Protein AF-A0AAU6Y3L5-F1 (afdb_monomer_lite)

Structure (mmCIF, N/CA/C/O backbone):
data_AF-A0AAU6Y3L5-F1
#
_entry.id   AF-A0AAU6Y3L5-F1
#
loop_
_atom_site.group_PDB
_atom_site.id
_atom_site.type_symbol
_atom_site.label_atom_id
_atom_site.label_alt_id
_atom_site.label_comp_id
_atom_site.label_asym_id
_atom_site.label_entity_id
_atom_site.label_seq_id
_atom_site.pdbx_PDB_ins_code
_atom_site.Cartn_x
_atom_site.Cartn_y
_atom_site.Cartn_z
_atom_site.occupancy
_atom_site.B_iso_or_equiv
_atom_site.auth_seq_id
_atom_site.auth_comp_id
_atom_site.auth_asym_id
_atom_site.auth_atom_id
_atom_site.pdbx_PDB_model_num
ATOM 1 N N . MET A 1 1 ? 32.503 42.836 -13.150 1.00 36.22 1 MET A N 1
ATOM 2 C CA . MET A 1 1 ? 31.159 42.492 -13.663 1.00 36.22 1 MET A CA 1
ATOM 3 C C . MET A 1 1 ? 30.754 41.146 -13.059 1.00 36.22 1 MET A C 1
ATOM 5 O O . MET A 1 1 ? 31.255 40.121 -13.494 1.00 36.22 1 MET A O 1
ATOM 9 N N . LYS A 1 2 ? 29.987 41.145 -11.959 1.00 30.67 2 LYS A N 1
ATOM 10 C CA . LYS A 1 2 ? 29.550 39.919 -11.264 1.00 30.67 2 LYS A CA 1
ATOM 11 C C . LYS A 1 2 ? 28.195 39.500 -11.840 1.00 30.67 2 LYS A C 1
ATOM 13 O O . LYS A 1 2 ? 27.200 40.164 -11.565 1.00 30.67 2 LYS A O 1
ATOM 18 N N . LEU A 1 3 ? 28.156 38.439 -12.647 1.00 28.70 3 LEU A N 1
ATOM 19 C CA . LEU A 1 3 ? 26.893 37.808 -13.035 1.00 28.70 3 LEU A CA 1
ATOM 20 C C . LEU A 1 3 ? 26.373 36.992 -11.845 1.00 28.70 3 LEU A C 1
ATOM 22 O O . LEU A 1 3 ? 26.854 35.898 -11.562 1.00 28.70 3 LEU A O 1
ATOM 26 N N . PHE A 1 4 ? 25.387 37.543 -11.144 1.00 31.42 4 PHE A N 1
ATOM 27 C CA . PHE A 1 4 ? 24.543 36.785 -10.230 1.00 31.42 4 PHE A CA 1
ATOM 28 C C . PHE A 1 4 ? 23.584 35.927 -11.058 1.00 31.42 4 PHE A C 1
ATOM 30 O O . PHE A 1 4 ? 22.559 36.412 -11.536 1.00 31.42 4 PHE A O 1
ATOM 37 N N . TYR A 1 5 ? 23.901 34.644 -11.221 1.00 30.83 5 TYR A N 1
ATOM 38 C CA . TYR A 1 5 ? 22.914 33.661 -11.654 1.00 30.83 5 TYR A CA 1
ATOM 39 C C . TYR A 1 5 ? 21.968 33.400 -10.476 1.00 30.83 5 TYR A C 1
ATOM 41 O O . 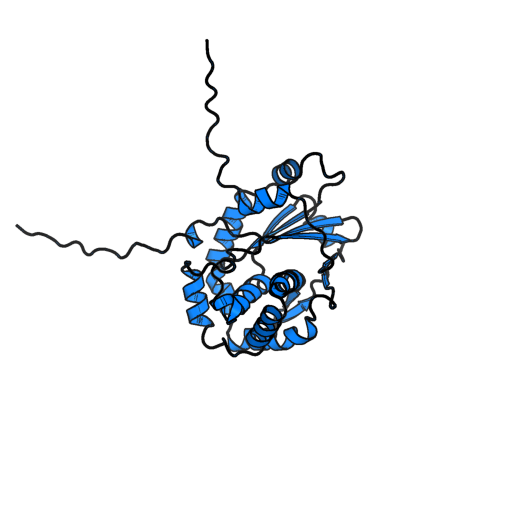TYR A 1 5 ? 22.282 32.650 -9.552 1.00 30.83 5 TYR A O 1
ATOM 49 N N . LYS A 1 6 ? 20.802 34.053 -10.485 1.00 29.44 6 LYS A N 1
ATOM 50 C CA . LYS A 1 6 ? 19.652 33.616 -9.689 1.00 29.44 6 LYS A CA 1
ATOM 51 C C . LYS A 1 6 ? 19.159 32.303 -10.297 1.00 29.44 6 LYS A C 1
ATOM 53 O O . LYS A 1 6 ? 18.383 32.313 -11.247 1.00 29.44 6 LYS A O 1
ATOM 58 N N . ALA A 1 7 ? 19.640 31.176 -9.778 1.00 26.61 7 ALA A N 1
ATOM 59 C CA . ALA A 1 7 ? 19.004 29.890 -10.035 1.00 26.61 7 ALA A CA 1
ATOM 60 C C . ALA A 1 7 ? 17.579 29.940 -9.450 1.00 26.61 7 ALA A C 1
ATOM 62 O O . ALA A 1 7 ? 17.422 30.323 -8.286 1.00 26.61 7 ALA A O 1
ATOM 63 N N . PRO A 1 8 ? 16.529 29.614 -10.223 1.00 29.78 8 PRO A N 1
ATOM 64 C CA . PRO A 1 8 ? 15.177 29.616 -9.701 1.00 29.78 8 PRO A CA 1
ATOM 65 C C . PRO A 1 8 ? 15.046 28.522 -8.641 1.00 29.78 8 PRO A C 1
ATOM 67 O O . PRO A 1 8 ? 15.333 27.345 -8.862 1.00 29.78 8 PRO A O 1
ATOM 70 N N . LEU A 1 9 ? 14.603 28.963 -7.471 1.00 29.28 9 LEU A N 1
ATOM 71 C CA . LEU A 1 9 ? 14.275 28.194 -6.282 1.00 29.28 9 LEU A CA 1
ATOM 72 C C . LEU A 1 9 ? 13.033 27.315 -6.554 1.00 29.28 9 LEU A C 1
ATOM 74 O O . LEU A 1 9 ? 11.952 27.574 -6.042 1.00 29.28 9 LEU A O 1
ATOM 78 N N . VAL A 1 10 ? 13.154 26.315 -7.432 1.00 29.28 10 VAL A N 1
ATOM 79 C CA . VAL A 1 10 ? 12.065 25.375 -7.787 1.00 29.28 10 VAL A CA 1
ATOM 80 C C . VAL A 1 10 ? 12.401 23.931 -7.377 1.00 29.28 10 VAL A C 1
ATOM 82 O O . VAL A 1 10 ? 11.546 23.055 -7.392 1.00 29.28 10 VAL A O 1
ATOM 85 N N . CYS A 1 11 ? 13.618 23.660 -6.900 1.00 30.50 11 CYS A N 1
ATOM 86 C CA . CYS A 1 11 ? 14.101 22.288 -6.702 1.00 30.50 11 CYS A CA 1
ATOM 87 C C . CYS A 1 11 ? 13.842 21.672 -5.307 1.00 30.50 11 CYS A C 1
ATOM 89 O O . CYS A 1 11 ? 14.471 20.679 -4.959 1.00 30.50 11 CYS A O 1
ATOM 91 N N . ALA A 1 12 ? 12.948 22.238 -4.486 1.00 29.94 12 ALA A N 1
ATOM 92 C CA . ALA A 1 12 ? 12.794 21.836 -3.076 1.00 29.94 12 ALA A CA 1
ATOM 93 C C . ALA A 1 12 ? 11.462 21.140 -2.716 1.00 29.94 12 ALA A C 1
ATOM 95 O O . ALA A 1 12 ? 11.184 20.934 -1.541 1.00 29.94 12 ALA A O 1
ATOM 96 N N . MET A 1 13 ? 10.638 20.734 -3.689 1.00 31.45 13 MET A N 1
ATOM 97 C CA . MET A 1 13 ? 9.390 19.984 -3.435 1.00 31.45 13 MET A CA 1
ATOM 98 C C . MET A 1 13 ? 9.267 18.738 -4.329 1.00 31.45 13 MET A C 1
ATOM 100 O O . MET A 1 13 ? 8.258 18.521 -4.989 1.00 31.45 13 MET A O 1
ATOM 104 N N . LEU A 1 14 ? 10.319 17.914 -4.358 1.00 40.31 14 LEU A N 1
ATOM 105 C CA . LEU A 1 14 ? 10.362 16.611 -5.047 1.00 40.31 14 LEU A CA 1
ATOM 106 C C . LEU A 1 14 ? 10.769 15.466 -4.095 1.00 40.31 14 LEU A C 1
ATOM 108 O O . LEU A 1 14 ? 11.275 14.435 -4.520 1.00 40.31 14 LEU A O 1
ATOM 112 N N . LEU A 1 15 ? 10.615 15.645 -2.781 1.00 44.97 15 LEU A N 1
ATOM 113 C CA . LEU A 1 15 ? 11.431 14.910 -1.807 1.00 44.97 15 LEU A CA 1
ATOM 114 C C . LEU A 1 15 ? 10.982 13.469 -1.496 1.00 44.97 15 LEU A C 1
ATOM 116 O O . LEU A 1 15 ? 11.828 12.677 -1.115 1.00 44.97 15 LEU A O 1
ATOM 120 N N . GLY A 1 16 ? 9.723 13.072 -1.694 1.00 48.72 16 GLY A N 1
ATOM 121 C CA . GLY A 1 16 ? 9.288 11.715 -1.312 1.00 48.72 16 GLY A CA 1
ATOM 122 C C . GLY A 1 16 ? 9.872 10.616 -2.209 1.00 48.72 16 GLY A C 1
ATOM 123 O O . GLY A 1 16 ? 10.665 9.783 -1.779 1.00 48.72 16 GLY A O 1
ATOM 124 N N . ALA A 1 17 ? 9.508 10.626 -3.493 1.00 51.38 17 ALA A N 1
ATOM 125 C CA . ALA A 1 17 ? 9.957 9.607 -4.442 1.00 51.38 17 ALA A CA 1
ATOM 126 C C . ALA A 1 17 ? 11.370 9.877 -4.995 1.00 51.38 17 ALA A C 1
ATOM 128 O O . ALA A 1 17 ? 12.128 8.930 -5.191 1.00 51.38 17 ALA A O 1
ATOM 129 N N . ALA A 1 18 ? 11.762 11.143 -5.214 1.00 48.94 18 ALA A N 1
ATOM 130 C CA . ALA A 1 18 ? 13.079 11.446 -5.782 1.00 48.94 18 ALA A CA 1
ATOM 131 C C . ALA A 1 18 ? 14.224 11.185 -4.789 1.00 48.94 18 ALA A C 1
ATOM 133 O O . ALA A 1 18 ? 15.270 10.696 -5.196 1.00 48.94 18 ALA A O 1
ATOM 134 N N . VAL A 1 19 ? 14.043 11.405 -3.480 1.00 49.66 19 VAL A N 1
ATOM 135 C CA . VAL A 1 19 ? 15.077 11.029 -2.490 1.00 49.66 19 VAL A CA 1
ATOM 136 C C . VAL A 1 19 ? 15.217 9.510 -2.391 1.00 49.66 19 VAL A C 1
ATOM 138 O O . VAL A 1 19 ? 16.315 8.989 -2.242 1.00 49.66 19 VAL A O 1
ATOM 141 N N . MET A 1 20 ? 14.126 8.764 -2.550 1.00 51.19 20 MET A N 1
ATOM 142 C CA . MET A 1 20 ? 14.177 7.298 -2.526 1.00 51.19 20 MET A CA 1
ATOM 143 C C . MET A 1 20 ? 14.847 6.719 -3.776 1.00 51.19 20 MET A C 1
ATOM 145 O O . MET A 1 20 ? 15.491 5.673 -3.703 1.00 51.19 20 MET A O 1
ATOM 149 N N . LEU A 1 21 ? 14.773 7.429 -4.903 1.00 51.12 21 LEU A N 1
ATOM 150 C CA . LEU A 1 21 ? 15.488 7.087 -6.130 1.00 51.12 21 LEU A CA 1
ATOM 151 C C . LEU A 1 21 ? 17.010 7.307 -6.028 1.00 51.12 21 LEU A C 1
ATOM 153 O O . LEU A 1 21 ? 17.738 6.723 -6.824 1.00 51.12 21 LEU A O 1
ATOM 157 N N . SER A 1 22 ? 17.518 8.089 -5.064 1.00 43.75 22 SER A N 1
ATOM 158 C CA . SER A 1 22 ? 18.965 8.356 -4.941 1.00 43.75 22 SER A CA 1
ATOM 159 C C . SER A 1 22 ? 19.725 7.319 -4.112 1.00 43.75 22 SER A C 1
ATOM 161 O O . SER A 1 22 ? 20.943 7.220 -4.220 1.00 43.75 22 SER A O 1
ATOM 163 N N . THR A 1 23 ? 19.022 6.505 -3.318 1.00 51.47 23 THR A N 1
ATOM 164 C CA . THR A 1 23 ? 19.631 5.453 -2.474 1.00 51.47 23 THR A CA 1
ATOM 165 C C . THR A 1 23 ? 19.667 4.074 -3.138 1.00 51.47 23 THR A C 1
ATOM 167 O O . THR A 1 23 ? 20.122 3.099 -2.536 1.00 51.47 23 THR A O 1
ATOM 170 N N . GLY A 1 24 ? 19.205 3.993 -4.388 1.00 62.12 24 GLY A N 1
ATOM 171 C CA . GLY A 1 24 ? 19.022 2.745 -5.112 1.00 62.12 24 GLY A CA 1
ATOM 172 C C . GLY A 1 24 ? 17.853 1.909 -4.603 1.00 62.12 24 GLY A C 1
ATOM 173 O O . GLY A 1 24 ? 17.404 1.999 -3.460 1.00 62.12 24 GLY A O 1
ATOM 174 N N . CYS A 1 25 ? 17.338 1.052 -5.480 1.00 72.44 25 CYS A N 1
ATOM 175 C CA . CYS A 1 25 ? 16.284 0.128 -5.094 1.00 72.44 25 CYS A CA 1
ATOM 176 C C . CYS A 1 25 ? 16.869 -1.021 -4.266 1.00 72.44 25 CYS A C 1
ATOM 178 O O . CYS A 1 25 ? 17.709 -1.777 -4.766 1.00 72.44 25 CYS A O 1
ATOM 180 N N . LYS A 1 26 ? 16.432 -1.164 -3.014 1.00 72.44 26 LYS A N 1
ATOM 181 C CA . LYS A 1 26 ? 16.902 -2.234 -2.130 1.00 72.44 26 LYS A CA 1
ATOM 182 C C . LYS A 1 26 ? 16.324 -3.573 -2.571 1.00 72.44 26 LYS A C 1
ATOM 184 O O . LYS A 1 26 ? 15.144 -3.672 -2.887 1.00 72.44 26 LYS A O 1
ATOM 189 N N . SER A 1 27 ? 17.150 -4.613 -2.5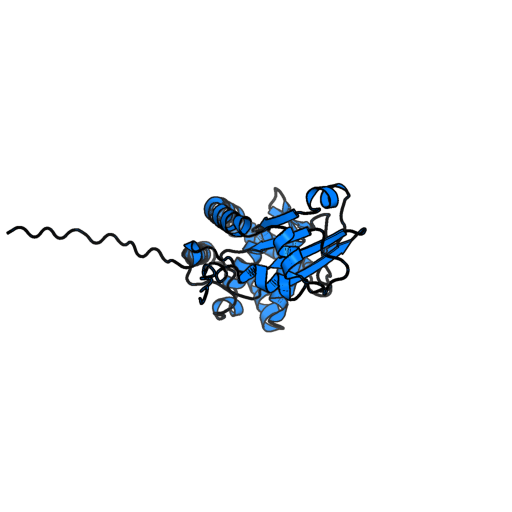81 1.00 64.81 27 SER A N 1
ATOM 190 C CA . SER A 1 27 ? 16.675 -5.978 -2.805 1.00 64.81 27 SER A CA 1
ATOM 191 C C . SER A 1 27 ? 16.257 -6.577 -1.469 1.00 64.81 27 SER A C 1
ATOM 193 O O . SER A 1 27 ? 17.102 -6.781 -0.600 1.00 64.81 27 SER A O 1
ATOM 195 N N . TYR A 1 28 ? 14.970 -6.871 -1.315 1.00 70.69 28 TYR A N 1
ATOM 196 C CA . TYR A 1 28 ? 14.472 -7.741 -0.253 1.00 70.69 28 TYR A CA 1
ATOM 197 C C . TYR A 1 28 ? 13.873 -8.985 -0.898 1.00 70.69 28 TYR A C 1
ATOM 199 O O . TYR A 1 28 ? 13.322 -8.912 -1.993 1.00 70.69 28 TYR A O 1
ATOM 207 N N . ASN A 1 29 ? 13.954 -10.123 -0.213 1.00 74.94 29 ASN A N 1
ATOM 208 C CA . ASN A 1 29 ? 13.450 -11.388 -0.750 1.00 74.94 29 ASN A CA 1
ATOM 209 C C . ASN A 1 29 ? 11.929 -11.542 -0.599 1.00 74.94 29 ASN A C 1
ATOM 211 O O . ASN A 1 29 ? 11.418 -12.622 -0.846 1.00 74.94 29 ASN A O 1
ATOM 215 N N . ASP A 1 30 ? 11.201 -10.483 -0.227 1.00 80.38 30 ASP A N 1
ATOM 216 C CA . ASP A 1 30 ? 9.748 -10.536 -0.031 1.00 80.38 30 ASP A CA 1
ATOM 217 C C . ASP A 1 30 ? 9.011 -10.951 -1.312 1.00 80.38 30 ASP A C 1
ATOM 219 O O . ASP A 1 30 ? 8.026 -11.688 -1.245 1.00 80.38 30 ASP A O 1
ATOM 223 N N . LEU A 1 31 ? 9.494 -10.485 -2.472 1.00 87.19 31 LEU A N 1
ATOM 224 C CA . LEU A 1 31 ? 8.906 -10.748 -3.782 1.00 87.19 31 LEU A CA 1
ATOM 225 C C . LEU A 1 31 ? 9.949 -11.229 -4.795 1.00 87.19 31 LEU A C 1
ATOM 227 O O . LEU A 1 31 ? 11.070 -10.727 -4.844 1.00 87.19 31 LEU A O 1
ATOM 231 N N . ALA A 1 32 ? 9.528 -12.125 -5.686 1.00 87.44 32 ALA A N 1
ATOM 232 C CA . ALA A 1 32 ? 10.277 -12.502 -6.882 1.00 87.44 32 ALA A CA 1
ATOM 233 C C . ALA A 1 32 ? 9.447 -12.267 -8.152 1.00 87.44 32 ALA A C 1
ATOM 235 O O . ALA A 1 32 ? 8.227 -12.451 -8.152 1.00 87.44 32 ALA A O 1
ATOM 236 N N . GLY A 1 33 ? 10.115 -11.881 -9.243 1.00 89.06 33 GLY A N 1
ATOM 237 C CA . GLY A 1 33 ? 9.471 -11.581 -10.520 1.00 89.06 33 GLY A CA 1
ATOM 238 C C . GLY A 1 33 ? 9.209 -12.838 -11.349 1.00 89.06 33 GLY A C 1
ATOM 239 O O . GLY A 1 33 ? 10.096 -13.665 -11.560 1.00 89.06 33 GLY A O 1
ATOM 240 N N . HIS A 1 34 ? 7.996 -12.959 -11.877 1.00 92.06 34 HIS A N 1
ATOM 241 C CA . HIS A 1 34 ? 7.562 -14.010 -12.796 1.00 92.06 34 HIS A CA 1
ATOM 242 C C . HIS A 1 34 ? 6.899 -13.386 -14.034 1.00 92.06 34 HIS A C 1
ATOM 244 O O . HIS A 1 34 ? 5.718 -13.569 -14.329 1.00 92.06 34 HIS A O 1
ATOM 250 N N . TYR A 1 35 ? 7.672 -12.571 -14.753 1.00 92.56 35 TYR A N 1
ATOM 251 C CA . TYR A 1 35 ? 7.126 -11.684 -15.776 1.00 92.56 35 TYR A CA 1
ATOM 252 C C . TYR A 1 35 ? 6.841 -12.374 -17.113 1.00 92.56 35 TYR A C 1
ATOM 254 O O . TYR A 1 35 ? 7.700 -13.006 -17.737 1.00 92.56 35 TYR A O 1
ATOM 262 N N . SER A 1 36 ? 5.622 -12.157 -17.609 1.00 93.44 36 SER A N 1
ATOM 263 C CA . SER A 1 36 ? 5.252 -12.470 -18.989 1.00 93.44 36 SER A CA 1
ATOM 264 C C . SER A 1 36 ? 5.884 -11.473 -19.967 1.00 93.44 36 SER A C 1
ATOM 266 O O . SER A 1 36 ? 6.181 -10.331 -19.615 1.00 93.44 36 SER A O 1
ATOM 268 N N . SER A 1 37 ? 6.023 -11.862 -21.240 1.00 94.88 37 SER A N 1
ATOM 269 C CA . SER A 1 37 ? 6.493 -10.933 -22.284 1.00 94.88 37 SER A CA 1
ATOM 270 C C . SER A 1 37 ? 5.580 -9.704 -22.408 1.00 94.88 37 SER A C 1
ATOM 272 O O . SER A 1 37 ? 6.054 -8.605 -22.683 1.00 94.88 37 SER A O 1
ATOM 274 N N . LYS A 1 38 ? 4.272 -9.879 -22.160 1.00 94.62 38 LYS A N 1
ATOM 275 C CA . LYS A 1 38 ? 3.285 -8.792 -22.141 1.00 94.62 38 LYS A CA 1
ATOM 276 C C . LYS A 1 38 ? 3.584 -7.784 -21.031 1.00 94.62 38 LYS A C 1
ATOM 278 O O . LYS A 1 38 ? 3.579 -6.588 -21.300 1.00 94.62 38 LYS A O 1
ATOM 283 N N . HIS A 1 39 ? 3.860 -8.259 -19.815 1.00 94.19 39 HIS A N 1
ATOM 284 C CA . HIS A 1 39 ? 4.193 -7.391 -18.686 1.00 94.19 39 HIS A CA 1
ATOM 285 C C . HIS A 1 39 ? 5.485 -6.605 -18.945 1.00 94.19 39 HIS A C 1
ATOM 287 O O . HIS A 1 39 ? 5.497 -5.390 -18.767 1.00 94.19 39 HIS A O 1
ATOM 293 N N . ILE A 1 40 ? 6.535 -7.277 -19.434 1.00 95.31 40 ILE A N 1
ATOM 294 C CA . ILE A 1 40 ? 7.814 -6.632 -19.768 1.00 95.31 40 ILE A CA 1
ATOM 295 C C . ILE A 1 40 ? 7.590 -5.521 -20.799 1.00 95.31 40 ILE A C 1
ATOM 297 O O . ILE A 1 40 ? 7.987 -4.381 -20.572 1.00 95.31 40 ILE A O 1
ATOM 301 N N . LYS A 1 41 ? 6.897 -5.819 -21.905 1.00 95.62 41 LYS A N 1
ATOM 302 C CA . LYS A 1 41 ? 6.608 -4.828 -22.952 1.00 95.62 41 LYS A CA 1
ATOM 303 C C . LYS A 1 41 ? 5.807 -3.635 -22.422 1.00 95.62 41 LYS A C 1
ATOM 305 O O . LYS A 1 41 ? 6.091 -2.511 -22.813 1.00 95.62 41 LYS A O 1
ATOM 310 N N . ALA A 1 42 ? 4.820 -3.876 -21.558 1.00 94.75 42 ALA A N 1
ATOM 311 C CA . ALA A 1 42 ? 3.956 -2.823 -21.025 1.00 94.75 42 ALA A CA 1
ATOM 312 C C . ALA A 1 42 ? 4.661 -1.900 -20.020 1.00 94.75 42 ALA A C 1
ATOM 314 O O . ALA A 1 42 ? 4.268 -0.746 -19.907 1.00 94.75 42 ALA A O 1
ATOM 315 N N . ASN A 1 43 ? 5.680 -2.391 -19.307 1.00 93.94 43 ASN A N 1
ATOM 316 C CA . ASN A 1 43 ? 6.334 -1.644 -18.227 1.00 93.94 43 ASN A CA 1
ATOM 317 C C . ASN A 1 43 ? 7.755 -1.171 -18.568 1.00 93.94 43 ASN A C 1
ATOM 319 O O . ASN A 1 43 ? 8.320 -0.363 -17.838 1.00 93.94 43 ASN A O 1
ATOM 323 N N . THR A 1 44 ? 8.345 -1.629 -19.675 1.00 93.25 44 THR A N 1
ATOM 324 C CA . THR A 1 44 ? 9.672 -1.156 -20.100 1.00 93.25 44 THR A CA 1
ATOM 325 C C . THR A 1 44 ? 9.652 0.350 -20.356 1.00 93.25 44 THR A C 1
ATOM 327 O O . THR A 1 44 ? 8.795 0.865 -21.077 1.00 93.25 44 THR A O 1
ATOM 330 N N . ASN A 1 45 ? 10.631 1.047 -19.781 1.00 90.44 45 ASN A N 1
ATOM 331 C CA . ASN A 1 45 ? 10.784 2.498 -19.820 1.00 90.44 45 ASN A CA 1
ATOM 332 C C . ASN A 1 45 ? 9.585 3.260 -19.229 1.00 90.44 45 ASN A C 1
ATOM 334 O O . ASN A 1 45 ? 9.378 4.426 -19.564 1.00 90.44 45 ASN A O 1
ATOM 338 N N . GLN A 1 46 ? 8.814 2.627 -18.337 1.00 90.06 46 GLN A N 1
ATOM 339 C CA . GLN A 1 46 ? 7.685 3.259 -17.655 1.00 90.06 46 GLN A CA 1
ATOM 340 C C . GLN A 1 46 ? 8.002 3.613 -16.204 1.00 90.06 46 GLN A C 1
ATOM 342 O O . GLN A 1 46 ? 8.627 2.845 -15.469 1.00 90.06 46 GLN A O 1
ATOM 347 N N . VAL A 1 47 ? 7.508 4.778 -15.789 1.00 89.19 47 VAL A N 1
ATOM 348 C CA . VAL A 1 47 ? 7.362 5.147 -14.382 1.00 89.19 47 VAL A CA 1
ATOM 349 C C . VAL A 1 47 ? 5.874 5.341 -14.125 1.00 89.19 47 VAL A C 1
ATOM 351 O O . VAL A 1 47 ? 5.252 6.205 -14.740 1.00 89.19 47 VAL A O 1
ATOM 354 N N . THR A 1 48 ? 5.285 4.530 -13.251 1.00 90.50 48 THR A N 1
ATOM 355 C CA . THR A 1 48 ? 3.831 4.514 -13.041 1.00 90.50 48 THR A CA 1
ATOM 356 C C . THR A 1 48 ? 3.496 4.720 -11.576 1.00 90.50 48 THR A C 1
ATOM 358 O O . THR A 1 48 ? 3.940 3.954 -10.729 1.00 90.50 48 THR A O 1
ATOM 361 N N . ALA A 1 49 ? 2.684 5.735 -11.279 1.00 92.00 49 ALA A N 1
ATOM 362 C CA . ALA A 1 49 ? 2.090 5.917 -9.959 1.00 92.00 49 ALA A CA 1
ATOM 363 C C . ALA A 1 49 ? 0.760 5.164 -9.853 1.00 92.00 49 ALA A C 1
ATOM 365 O O . ALA A 1 49 ? -0.040 5.166 -10.789 1.00 92.00 49 ALA A O 1
ATOM 366 N N . GLN A 1 50 ? 0.518 4.535 -8.707 1.00 95.38 50 GLN A N 1
ATOM 367 C CA . GLN A 1 50 ? -0.704 3.790 -8.432 1.00 95.38 50 GLN A CA 1
ATOM 368 C C . GLN A 1 50 ? -1.034 3.781 -6.940 1.00 95.38 50 GLN A C 1
ATOM 370 O O . GLN A 1 50 ? -0.149 3.817 -6.086 1.00 95.38 50 GLN A O 1
ATOM 375 N N . ILE A 1 51 ? -2.323 3.662 -6.645 1.00 97.25 51 ILE A N 1
ATOM 376 C CA . ILE A 1 51 ? -2.847 3.284 -5.333 1.00 97.25 51 ILE A CA 1
ATOM 377 C C . ILE A 1 51 ? -3.528 1.933 -5.568 1.00 97.25 51 ILE A C 1
ATOM 379 O O . ILE A 1 51 ? -4.561 1.895 -6.224 1.00 97.25 51 ILE A O 1
ATOM 383 N N . PRO A 1 52 ? -2.916 0.795 -5.205 1.00 97.25 52 PRO A N 1
ATOM 384 C CA . PRO A 1 52 ? -3.555 -0.509 -5.360 1.00 97.25 52 PRO A CA 1
ATOM 385 C C . PRO A 1 52 ? -4.609 -0.738 -4.270 1.00 97.25 52 PRO A C 1
ATOM 387 O O . PRO A 1 52 ? -4.333 -0.460 -3.105 1.00 97.25 52 PRO A O 1
ATOM 390 N N . GLU A 1 53 ? -5.754 -1.346 -4.608 1.00 97.81 53 GLU A N 1
ATOM 391 C CA . GLU A 1 53 ? -6.804 -1.704 -3.631 1.00 97.81 53 GLU A CA 1
ATOM 392 C C . GLU A 1 53 ? -6.246 -2.488 -2.429 1.00 97.81 53 GLU A C 1
ATOM 394 O O . GLU A 1 53 ? -6.541 -2.173 -1.280 1.00 97.81 53 GLU A O 1
ATOM 399 N N . THR A 1 54 ? -5.398 -3.492 -2.679 1.00 97.12 54 THR A N 1
ATOM 400 C CA . THR A 1 54 ? -4.784 -4.306 -1.617 1.00 97.12 54 THR A CA 1
ATOM 401 C C . THR A 1 54 ? -3.833 -3.497 -0.740 1.00 97.12 54 THR A C 1
ATOM 403 O O . THR A 1 54 ? -3.789 -3.712 0.468 1.00 97.12 54 THR A O 1
ATOM 406 N N . GLY A 1 55 ? -3.087 -2.560 -1.331 1.00 96.75 55 GLY A N 1
ATOM 407 C CA . GLY A 1 55 ? -2.174 -1.678 -0.606 1.00 96.75 55 GLY A CA 1
ATOM 408 C C . GLY A 1 55 ? -2.928 -0.709 0.300 1.00 96.75 55 GLY A C 1
ATOM 409 O O . GLY A 1 55 ? -2.585 -0.582 1.473 1.00 96.75 55 GLY A O 1
ATOM 410 N N . GLU A 1 56 ? -3.991 -0.093 -0.221 1.00 98.06 56 GLU A N 1
ATOM 411 C CA . GLU A 1 56 ? -4.846 0.810 0.549 1.00 98.06 56 GLU A CA 1
ATOM 412 C C . GLU A 1 56 ? -5.545 0.084 1.700 1.00 98.06 56 GLU A C 1
ATOM 414 O O . GLU A 1 56 ? -5.506 0.547 2.841 1.00 98.06 56 GLU A O 1
ATOM 419 N N . LEU A 1 57 ? -6.089 -1.110 1.439 1.00 98.44 57 LEU A N 1
ATOM 420 C CA . LEU A 1 57 ? -6.649 -1.953 2.491 1.00 98.44 57 LEU A CA 1
ATOM 421 C C . LEU A 1 57 ? -5.622 -2.251 3.591 1.00 98.44 57 LEU A C 1
ATOM 423 O O . LEU A 1 57 ? -5.968 -2.237 4.768 1.00 98.44 57 LEU A O 1
ATOM 427 N N . GLY A 1 58 ? -4.359 -2.493 3.231 1.00 97.69 58 GLY A N 1
ATOM 428 C CA . GLY A 1 58 ? -3.287 -2.725 4.198 1.00 97.69 58 GLY A CA 1
ATOM 429 C C . GLY A 1 58 ? -3.088 -1.559 5.169 1.00 97.69 58 GLY A C 1
ATOM 430 O O . GLY A 1 58 ? -2.953 -1.786 6.373 1.00 97.69 58 GLY A O 1
ATOM 431 N N . TYR A 1 59 ? -3.119 -0.318 4.675 1.00 97.88 59 TYR A N 1
ATOM 432 C CA . TYR A 1 59 ? -3.028 0.874 5.523 1.00 97.88 59 TYR A CA 1
ATOM 433 C C . TYR A 1 59 ? -4.304 1.121 6.339 1.00 97.88 59 TYR A C 1
ATOM 435 O O . TYR A 1 59 ? -4.205 1.529 7.497 1.00 97.88 59 TYR A O 1
ATOM 443 N N . ILE A 1 60 ? -5.487 0.811 5.798 1.00 98.44 60 ILE A N 1
ATOM 444 C CA . ILE A 1 60 ? -6.739 0.839 6.570 1.00 98.44 60 ILE A CA 1
ATOM 445 C C . ILE A 1 60 ? -6.666 -0.170 7.720 1.00 98.44 60 ILE A C 1
ATOM 447 O O . ILE A 1 60 ? -6.898 0.206 8.866 1.00 98.44 60 ILE A O 1
ATOM 451 N N . LEU A 1 61 ? -6.266 -1.419 7.463 1.00 98.50 61 LEU A N 1
ATOM 452 C CA . LEU A 1 61 ? -6.094 -2.425 8.514 1.00 98.50 61 LEU A CA 1
ATOM 453 C C . LEU A 1 61 ? -5.088 -1.957 9.569 1.00 98.50 61 LEU A C 1
ATOM 455 O O . LEU A 1 61 ? -5.400 -2.039 10.756 1.00 98.50 61 LEU A O 1
ATOM 459 N N . LEU A 1 62 ? -3.936 -1.404 9.157 1.00 97.88 62 LEU A N 1
ATOM 460 C CA . LEU A 1 62 ? -2.957 -0.818 10.080 1.00 97.88 62 LEU A CA 1
ATOM 461 C C . LEU A 1 62 ? -3.601 0.263 10.959 1.00 97.88 62 LEU A C 1
ATOM 463 O O . LEU A 1 62 ? -3.394 0.255 12.170 1.00 97.88 62 LEU A O 1
ATOM 467 N N . SER A 1 63 ? -4.419 1.148 10.383 1.00 97.62 63 SER A N 1
ATOM 468 C CA . SER A 1 63 ? -5.075 2.233 11.127 1.00 97.62 63 SER A CA 1
ATOM 469 C C . SER A 1 63 ? -6.052 1.753 12.198 1.00 97.62 63 SER A C 1
ATOM 471 O O . SER A 1 63 ? -6.285 2.454 13.179 1.00 97.62 63 SER A O 1
ATOM 473 N N . LEU A 1 64 ? -6.580 0.538 12.044 1.00 98.44 64 LEU A N 1
ATOM 474 C CA . LEU A 1 64 ? -7.483 -0.088 13.005 1.00 98.44 64 LEU A CA 1
ATOM 475 C C . LEU A 1 64 ? -6.749 -0.887 14.085 1.00 98.44 64 LEU A C 1
ATOM 477 O O . LEU A 1 64 ? -7.341 -1.165 15.127 1.00 98.44 64 LEU A O 1
ATOM 481 N N . THR A 1 65 ? -5.486 -1.262 13.859 1.00 98.25 65 THR A N 1
ATOM 482 C CA . THR A 1 65 ? -4.670 -1.923 14.888 1.00 98.25 65 THR A CA 1
ATOM 483 C C . THR A 1 65 ? -4.411 -0.977 16.059 1.00 98.25 65 THR A C 1
ATOM 485 O O . THR A 1 65 ? -4.384 0.243 15.886 1.00 98.25 65 THR A O 1
ATOM 488 N N . GLU A 1 66 ? -4.188 -1.525 17.251 1.00 96.56 66 GLU A N 1
ATOM 489 C CA . GLU A 1 66 ? -3.768 -0.735 18.411 1.00 96.56 66 GLU A CA 1
ATOM 490 C C . GLU A 1 66 ? -2.395 -0.103 18.157 1.00 96.56 66 GLU A C 1
ATOM 492 O O . GLU A 1 66 ? -2.227 1.102 18.347 1.00 96.56 66 GLU A O 1
ATOM 497 N N . THR A 1 67 ? -1.445 -0.882 17.623 1.00 94.50 67 THR A N 1
ATOM 498 C CA . THR A 1 67 ? -0.103 -0.392 17.278 1.00 94.50 67 THR A CA 1
ATOM 499 C C . THR A 1 67 ? -0.165 0.793 16.310 1.00 94.50 67 THR A C 1
ATOM 501 O O . THR A 1 67 ? 0.387 1.851 16.601 1.00 94.50 67 THR A O 1
ATOM 504 N N . GLY A 1 68 ? -0.889 0.673 15.193 1.00 93.12 68 GLY A N 1
ATOM 505 C CA . GLY A 1 68 ? -1.039 1.763 14.222 1.00 93.12 68 GLY A CA 1
ATOM 506 C C . GLY A 1 68 ? -1.890 2.933 14.734 1.00 93.12 68 GLY A C 1
ATOM 507 O O . GLY A 1 68 ? -1.598 4.094 14.438 1.00 93.12 68 GLY A O 1
ATOM 508 N N . SER A 1 69 ? -2.906 2.670 15.563 1.00 90.81 69 SER A N 1
ATOM 509 C CA . SER A 1 69 ? -3.704 3.717 16.223 1.00 90.81 69 SER A CA 1
ATOM 510 C C . SER A 1 69 ? -2.874 4.569 17.186 1.00 90.81 69 SER A C 1
ATOM 512 O O . SER A 1 69 ? -3.146 5.764 17.307 1.00 90.81 69 SER A O 1
ATOM 514 N N . ASN A 1 70 ? -1.832 4.005 17.797 1.00 91.81 70 ASN A N 1
ATOM 515 C CA . ASN A 1 70 ? -0.937 4.722 18.708 1.00 91.81 70 ASN A CA 1
ATOM 516 C C . ASN A 1 70 ? 0.278 5.347 17.994 1.00 91.81 70 ASN A C 1
ATOM 518 O O . ASN A 1 70 ? 0.835 6.328 18.478 1.00 91.81 70 ASN A O 1
ATOM 522 N N . ASP A 1 71 ? 0.653 4.847 16.813 1.00 88.31 71 ASP A N 1
ATOM 523 C CA . ASP A 1 71 ? 1.783 5.361 16.030 1.00 88.31 71 ASP A CA 1
ATOM 524 C C . ASP A 1 71 ? 1.446 6.675 15.289 1.00 88.31 71 ASP A C 1
ATOM 526 O O . ASP A 1 71 ? 0.465 6.760 14.548 1.00 88.31 71 ASP A O 1
ATOM 530 N N . THR A 1 72 ? 2.242 7.729 15.468 1.00 86.31 72 THR A N 1
ATOM 531 C CA . THR A 1 72 ? 2.018 9.054 14.844 1.00 86.31 72 THR A CA 1
ATOM 532 C C . THR A 1 72 ? 2.846 9.301 13.577 1.00 86.31 72 THR A C 1
ATOM 534 O O . THR A 1 72 ? 2.734 10.366 12.954 1.00 86.31 72 THR A O 1
ATOM 537 N N . THR A 1 73 ? 3.666 8.325 13.191 1.00 88.62 73 THR A N 1
ATOM 538 C CA . THR A 1 73 ? 4.677 8.409 12.131 1.00 88.62 73 THR A CA 1
ATOM 539 C C . THR A 1 73 ? 4.277 7.645 10.872 1.00 88.62 73 THR A C 1
ATOM 541 O O . THR A 1 73 ? 4.610 8.071 9.774 1.00 88.62 73 THR A O 1
ATOM 544 N N . LEU A 1 74 ? 3.528 6.549 10.999 1.00 89.75 74 LEU A N 1
ATOM 545 C CA . LEU A 1 74 ? 3.201 5.667 9.877 1.00 89.75 74 LEU A CA 1
ATOM 546 C C . LEU A 1 74 ? 1.934 6.079 9.125 1.00 89.75 74 LEU A C 1
ATOM 548 O O . LEU A 1 74 ? 1.851 5.870 7.911 1.00 89.75 74 LEU A O 1
ATOM 552 N N . ILE A 1 75 ? 0.959 6.660 9.835 1.00 93.31 75 ILE A N 1
ATOM 553 C CA . ILE A 1 75 ? -0.366 6.990 9.297 1.00 93.31 75 ILE A CA 1
ATOM 554 C C . ILE A 1 75 ? -0.629 8.497 9.340 1.00 93.31 75 ILE A C 1
ATOM 556 O O . ILE A 1 75 ? -0.445 9.149 10.369 1.00 93.31 75 ILE A O 1
ATOM 560 N N . ASN A 1 76 ? -1.130 9.047 8.235 1.00 91.94 76 ASN A N 1
ATOM 561 C CA . ASN A 1 76 ? -1.602 10.422 8.148 1.00 91.94 76 ASN A CA 1
ATOM 562 C C . ASN A 1 76 ? -2.998 10.560 8.777 1.00 91.94 76 ASN A C 1
ATOM 564 O O . ASN A 1 76 ? -4.020 10.469 8.095 1.00 91.94 76 ASN A O 1
ATOM 568 N N . LYS A 1 77 ? -3.026 10.809 10.089 1.00 92.12 77 LYS A N 1
ATOM 569 C CA . LYS A 1 77 ? -4.260 10.952 10.884 1.00 92.12 77 LYS A CA 1
ATOM 570 C C . LYS A 1 77 ? -4.935 12.323 10.764 1.00 92.12 77 LYS A C 1
ATOM 572 O O . LYS A 1 77 ? -6.035 12.514 11.273 1.00 92.12 77 LYS A O 1
ATOM 577 N N . GLU A 1 78 ? -4.281 13.281 10.115 1.00 90.62 78 GLU A N 1
ATOM 578 C CA . GLU A 1 78 ? -4.729 14.680 10.055 1.00 90.62 78 GLU A CA 1
ATOM 579 C C . GLU A 1 78 ? -5.639 14.956 8.845 1.00 90.62 78 GLU A C 1
ATOM 581 O O . GLU A 1 78 ? -6.350 15.963 8.806 1.00 90.62 78 GLU A O 1
ATOM 586 N N . SER A 1 79 ? -5.660 14.045 7.870 1.00 91.44 79 SER A N 1
ATOM 587 C CA . SER A 1 79 ? -6.427 14.194 6.633 1.00 91.44 79 SER A CA 1
ATOM 588 C C . SER A 1 79 ? -7.942 14.020 6.831 1.00 91.44 79 SER A C 1
ATOM 590 O O . SER A 1 79 ? -8.408 13.294 7.712 1.00 91.44 79 SER A O 1
ATOM 592 N N . ALA A 1 80 ? -8.740 14.648 5.957 1.00 94.31 80 ALA A N 1
ATOM 593 C CA . ALA A 1 80 ? -10.180 14.373 5.874 1.00 94.31 80 ALA A CA 1
ATOM 594 C C . ALA A 1 80 ? -10.451 12.896 5.537 1.00 94.31 80 ALA A C 1
ATOM 596 O O . ALA A 1 80 ? -11.316 12.275 6.144 1.00 94.31 80 ALA A O 1
ATOM 597 N N . TYR A 1 81 ? -9.623 12.313 4.667 1.00 96.50 81 TYR A N 1
ATOM 598 C CA . TYR A 1 81 ? -9.714 10.907 4.290 1.00 96.50 81 TYR A CA 1
ATOM 599 C C . TYR A 1 81 ? -9.558 9.954 5.485 1.00 96.50 81 TYR A C 1
ATOM 601 O O . TYR A 1 81 ? -10.318 9.000 5.615 1.00 96.50 81 TYR A O 1
ATOM 609 N N . TYR A 1 82 ? -8.638 10.228 6.418 1.00 96.38 82 TYR A N 1
ATOM 610 C CA . TYR A 1 82 ? -8.527 9.429 7.643 1.00 96.38 82 TYR A CA 1
ATOM 611 C C . TYR A 1 82 ? -9.813 9.469 8.478 1.00 96.38 82 TYR A C 1
ATOM 613 O O . TYR A 1 82 ? -10.210 8.455 9.049 1.00 96.38 82 TYR A O 1
ATOM 621 N N . LYS A 1 83 ? -10.504 10.614 8.529 1.00 97.00 83 LYS A N 1
ATOM 622 C CA . LYS A 1 83 ? -11.795 10.716 9.227 1.00 97.00 83 LYS A CA 1
ATOM 623 C C . LYS A 1 83 ? -12.852 9.837 8.561 1.00 97.00 83 LYS A C 1
ATOM 625 O O . LYS A 1 83 ? -13.581 9.156 9.278 1.00 97.00 83 LYS A O 1
ATOM 630 N N . ASP A 1 84 ? -12.892 9.801 7.231 1.00 98.25 84 ASP A N 1
ATOM 631 C CA . ASP A 1 84 ? -13.802 8.931 6.476 1.00 98.25 84 ASP A CA 1
ATOM 632 C C . ASP A 1 84 ? -13.479 7.445 6.699 1.00 98.25 84 ASP A C 1
ATOM 634 O O . ASP A 1 84 ? -14.382 6.651 6.968 1.00 98.25 84 ASP A O 1
ATOM 638 N N . VAL A 1 85 ? -12.191 7.079 6.712 1.00 98.38 85 VAL A N 1
ATOM 639 C CA . VAL A 1 85 ? -11.720 5.728 7.070 1.00 98.38 85 VAL A CA 1
ATOM 640 C C . VAL A 1 85 ? -12.189 5.349 8.475 1.00 98.38 85 VAL A C 1
ATOM 642 O O . VAL A 1 85 ? -12.809 4.304 8.668 1.00 98.38 85 VAL A O 1
ATOM 645 N N . MET A 1 86 ? -11.955 6.198 9.476 1.00 98.31 86 MET A N 1
ATOM 646 C CA . MET A 1 86 ? -12.367 5.885 10.844 1.00 98.31 86 MET A CA 1
ATOM 647 C C . MET A 1 86 ? -13.890 5.830 10.980 1.00 98.31 86 MET A C 1
ATOM 649 O O . MET A 1 86 ? -14.400 4.951 11.673 1.00 98.31 86 MET A O 1
ATOM 653 N N . LYS A 1 87 ? -14.631 6.697 10.284 1.00 98.44 87 LYS A N 1
ATOM 654 C CA . LYS A 1 87 ? -16.097 6.656 10.252 1.00 98.44 87 LYS A CA 1
ATOM 655 C C . LYS A 1 87 ? -16.615 5.324 9.701 1.00 98.44 87 LYS A C 1
ATOM 657 O O . LYS A 1 87 ? -17.542 4.766 10.280 1.00 98.44 87 LYS A O 1
ATOM 662 N N . GLN A 1 88 ? -16.019 4.814 8.624 1.00 98.50 88 GLN A N 1
ATOM 663 C CA . GLN A 1 88 ? -16.452 3.569 7.986 1.00 98.50 88 GLN A CA 1
ATOM 664 C C . GLN A 1 88 ? -16.010 2.320 8.763 1.00 98.50 88 GLN A C 1
ATOM 666 O O . GLN A 1 88 ? -16.785 1.376 8.919 1.00 98.50 88 GLN A O 1
ATOM 671 N N . PHE A 1 89 ? -14.766 2.287 9.249 1.00 98.69 89 PHE A N 1
ATOM 672 C CA . PHE A 1 89 ? -14.132 1.033 9.666 1.00 98.69 89 PHE A CA 1
ATOM 673 C C . PHE A 1 89 ? -13.861 0.906 11.175 1.00 98.69 89 PHE A C 1
ATOM 675 O O . PHE A 1 89 ? -13.517 -0.187 11.628 1.00 98.69 89 PHE A O 1
ATOM 682 N N . ALA A 1 90 ? -14.037 1.953 11.994 1.00 98.06 90 ALA A N 1
ATOM 683 C CA . ALA A 1 90 ? -13.669 1.903 13.420 1.00 98.06 90 ALA A CA 1
ATOM 684 C C . ALA A 1 90 ? -14.404 0.817 14.227 1.00 98.06 90 ALA A C 1
ATOM 686 O O . ALA A 1 90 ? -13.837 0.282 15.181 1.00 98.06 90 ALA A O 1
ATOM 687 N N . ALA A 1 91 ? -15.629 0.447 13.842 1.00 98.38 91 ALA A N 1
ATOM 688 C CA . ALA A 1 91 ? -16.370 -0.640 14.490 1.00 98.38 91 ALA A CA 1
ATOM 689 C C . ALA A 1 91 ? -15.689 -2.018 14.321 1.00 98.38 91 ALA A C 1
ATOM 691 O O . ALA A 1 91 ? -15.932 -2.939 15.099 1.00 98.38 91 ALA A O 1
ATOM 692 N N . PHE A 1 92 ? -14.787 -2.154 13.345 1.00 98.56 92 PHE A N 1
ATOM 693 C CA . PHE A 1 92 ? -14.119 -3.403 12.983 1.00 98.56 92 PHE A CA 1
ATOM 694 C C . PHE A 1 92 ? -12.709 -3.539 13.574 1.00 98.56 92 PHE A C 1
ATOM 696 O O . PHE A 1 92 ? -11.972 -4.445 13.192 1.00 98.56 92 PHE A O 1
ATOM 703 N N . LYS A 1 93 ? -12.326 -2.711 14.556 1.00 98.12 93 LYS A N 1
ATOM 704 C CA . LYS A 1 93 ? -11.038 -2.840 15.273 1.00 98.12 93 LYS A CA 1
ATOM 705 C C . LYS A 1 93 ? -10.801 -4.237 15.862 1.00 98.12 93 LYS A C 1
ATOM 707 O O . LYS A 1 93 ? -9.671 -4.701 15.943 1.00 98.12 93 LYS A O 1
ATOM 712 N N . ASN A 1 94 ? -11.875 -4.936 16.228 1.00 98.31 94 ASN A N 1
ATOM 713 C CA . ASN A 1 94 ? -11.815 -6.297 16.763 1.00 98.31 94 ASN A CA 1
ATOM 714 C C . ASN A 1 94 ? -11.883 -7.405 15.696 1.00 98.31 94 ASN A C 1
ATOM 716 O O . ASN A 1 94 ? -11.921 -8.586 16.053 1.00 98.31 94 ASN A O 1
ATOM 720 N N . HIS A 1 95 ? -11.903 -7.052 14.409 1.00 98.69 95 HIS A N 1
ATOM 721 C CA . HIS A 1 95 ? -11.980 -8.005 13.307 1.00 98.69 95 HIS A CA 1
ATOM 72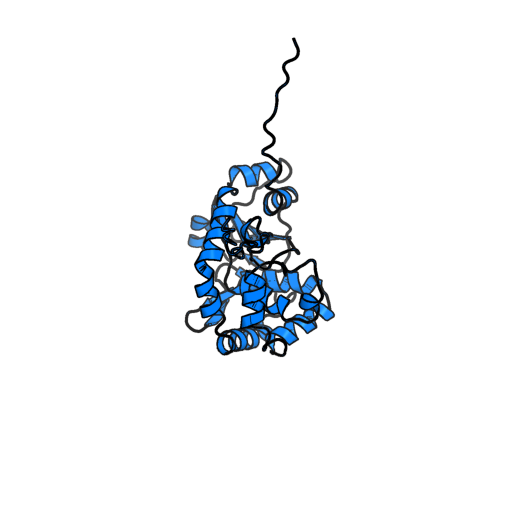2 C C . HIS A 1 95 ? -10.738 -8.902 13.235 1.00 98.69 95 HIS A C 1
ATOM 724 O O . HIS A 1 95 ? -9.627 -8.477 13.557 1.00 98.69 95 HIS A O 1
ATOM 730 N N . LYS A 1 96 ? -10.903 -10.142 12.753 1.00 98.44 96 LYS A N 1
ATOM 731 C CA . LYS A 1 96 ? -9.821 -11.139 12.677 1.00 98.44 96 LYS A CA 1
ATOM 732 C C . LYS A 1 96 ? -8.597 -10.624 11.912 1.00 98.44 96 LYS A C 1
ATOM 734 O O . LYS A 1 96 ? -7.485 -10.772 12.402 1.00 98.44 96 LYS A O 1
ATOM 739 N N . ALA A 1 97 ? -8.797 -9.986 10.757 1.00 98.12 97 ALA A N 1
ATOM 740 C CA . ALA A 1 97 ? -7.707 -9.398 9.968 1.00 98.12 97 ALA A CA 1
ATOM 741 C C . ALA A 1 97 ? -6.905 -8.341 10.748 1.00 98.12 97 ALA A C 1
ATOM 743 O O . ALA A 1 97 ? -5.677 -8.365 10.726 1.00 98.12 97 ALA A O 1
ATOM 744 N N . VAL A 1 98 ? -7.597 -7.458 11.478 1.00 98.56 98 VAL A N 1
ATOM 745 C CA . VAL A 1 98 ? -6.970 -6.404 12.291 1.00 98.56 98 VAL A CA 1
ATOM 746 C C . VAL A 1 98 ? -6.186 -7.019 13.448 1.00 98.56 98 VAL A C 1
ATOM 748 O O . VAL A 1 98 ? -5.038 -6.652 13.678 1.00 98.56 98 VAL A O 1
ATOM 751 N N . LYS A 1 99 ? -6.762 -8.010 14.139 1.00 98.31 99 LYS A N 1
ATOM 752 C CA . LYS A 1 99 ? -6.091 -8.716 15.241 1.00 98.31 99 LYS A CA 1
ATOM 753 C C . LYS A 1 99 ? -4.853 -9.485 14.784 1.00 98.31 99 LYS A C 1
ATOM 755 O O . LYS A 1 99 ? -3.839 -9.439 15.474 1.00 98.31 99 LYS A O 1
ATOM 760 N N . LEU A 1 100 ? -4.921 -10.161 13.634 1.00 97.25 100 LEU A N 1
ATOM 761 C CA . LEU A 1 100 ? -3.772 -10.857 13.048 1.00 97.25 100 LEU A CA 1
ATOM 762 C C . LEU A 1 100 ? -2.633 -9.879 12.755 1.00 97.25 100 LEU A C 1
ATOM 764 O O . LEU A 1 100 ? -1.514 -10.109 13.206 1.00 97.25 100 LEU A O 1
ATOM 768 N N . LEU A 1 101 ? -2.941 -8.762 12.088 1.00 97.00 101 LEU A N 1
ATOM 769 C CA . LEU A 1 101 ? -1.938 -7.742 11.800 1.00 97.00 101 LEU A CA 1
ATOM 770 C C . LEU A 1 101 ? -1.361 -7.157 13.089 1.00 97.00 101 LEU A C 1
ATOM 772 O O . LEU A 1 101 ? -0.148 -7.138 13.244 1.00 97.00 101 LEU A O 1
ATOM 776 N N . ASN A 1 102 ? -2.199 -6.758 14.049 1.00 97.69 102 ASN A N 1
ATOM 777 C CA . ASN A 1 102 ? -1.733 -6.217 15.329 1.00 97.69 102 ASN A CA 1
ATOM 778 C C . ASN A 1 102 ? -0.804 -7.198 16.064 1.00 97.69 102 ASN A C 1
ATOM 780 O O . ASN A 1 102 ? 0.227 -6.789 16.586 1.00 97.69 102 ASN A O 1
ATOM 784 N N . SER A 1 103 ? -1.128 -8.495 16.055 1.00 96.56 103 SER A N 1
ATOM 785 C CA . SER A 1 103 ? -0.272 -9.531 16.641 1.00 96.56 103 SER A CA 1
ATOM 786 C C . SER A 1 103 ? 1.100 -9.601 15.969 1.00 96.56 103 SER A C 1
ATOM 788 O O . SER A 1 103 ? 2.105 -9.752 16.661 1.00 96.56 103 SER A O 1
ATOM 790 N N . ASP A 1 104 ? 1.163 -9.483 14.642 1.00 94.38 104 ASP A N 1
ATOM 791 C CA . ASP A 1 104 ? 2.435 -9.476 13.917 1.00 94.38 104 ASP A CA 1
ATOM 792 C C . ASP A 1 104 ? 3.263 -8.231 14.229 1.00 94.38 104 ASP A C 1
ATOM 794 O O . ASP A 1 104 ? 4.480 -8.332 14.373 1.00 94.38 104 ASP A O 1
ATOM 798 N N . LEU A 1 105 ? 2.618 -7.071 14.362 1.00 94.44 105 LEU A N 1
ATOM 799 C CA . LEU A 1 105 ? 3.293 -5.818 14.698 1.00 94.44 105 LEU A CA 1
ATOM 800 C C . LEU A 1 105 ? 3.871 -5.838 16.114 1.00 94.44 105 LEU A C 1
ATOM 802 O O . LEU A 1 105 ? 4.997 -5.387 16.312 1.00 94.44 105 LEU A O 1
ATOM 806 N N . LEU A 1 106 ? 3.133 -6.396 17.078 1.00 95.69 106 LEU A N 1
ATOM 807 C CA . LEU A 1 106 ? 3.610 -6.577 18.451 1.00 95.69 106 LEU A CA 1
ATOM 808 C C . LEU A 1 106 ? 4.802 -7.538 18.523 1.00 95.69 106 LEU A C 1
ATOM 810 O O . LEU A 1 106 ? 5.702 -7.329 19.331 1.00 95.69 106 LEU A O 1
ATOM 814 N N . ALA A 1 107 ? 4.832 -8.569 17.672 1.00 94.19 107 ALA A N 1
ATOM 815 C CA . ALA A 1 107 ? 5.970 -9.480 17.588 1.00 94.19 107 ALA A CA 1
ATOM 816 C C . ALA A 1 107 ? 7.204 -8.806 16.966 1.00 94.19 107 ALA A C 1
ATOM 818 O O . ALA A 1 107 ? 8.325 -9.017 17.428 1.00 94.19 107 ALA A O 1
ATOM 819 N N . ASN A 1 108 ? 7.013 -8.010 15.908 1.00 91.50 108 ASN A N 1
ATOM 820 C CA . ASN A 1 108 ? 8.066 -7.216 15.279 1.00 91.50 108 ASN A CA 1
ATOM 821 C C . ASN A 1 108 ? 7.456 -6.099 14.417 1.00 91.50 108 ASN A C 1
ATOM 823 O O . ASN A 1 108 ? 6.812 -6.378 13.406 1.00 91.50 108 ASN A O 1
ATOM 827 N N . GLY A 1 109 ? 7.737 -4.833 14.741 1.00 86.62 109 GLY A N 1
ATOM 828 C CA . GLY A 1 109 ? 7.218 -3.683 13.989 1.00 86.62 109 GLY A CA 1
ATOM 829 C C . GLY A 1 109 ? 7.589 -3.682 12.496 1.00 86.62 109 GLY A C 1
ATOM 830 O O . GLY A 1 109 ? 6.813 -3.203 11.668 1.00 86.62 109 GLY A O 1
ATOM 831 N N . ASN A 1 110 ? 8.713 -4.305 12.116 1.00 87.50 110 ASN A N 1
ATOM 832 C CA . ASN A 1 110 ? 9.117 -4.447 10.709 1.00 87.50 110 ASN A CA 1
ATOM 833 C C . ASN A 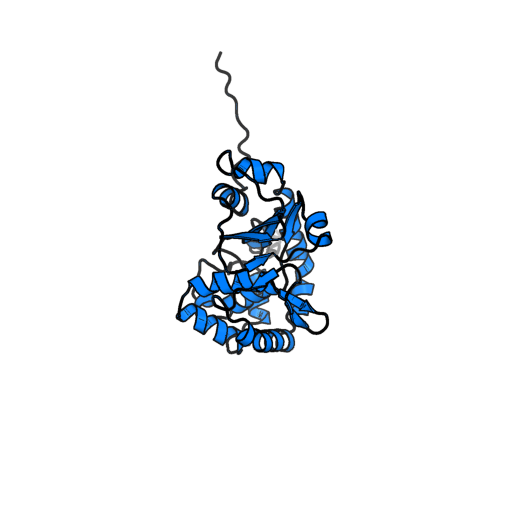1 110 ? 8.191 -5.372 9.900 1.00 87.50 110 ASN A C 1
ATOM 835 O O . ASN A 1 110 ? 8.212 -5.335 8.667 1.00 87.50 110 ASN A O 1
ATOM 839 N N . ASN A 1 111 ? 7.345 -6.171 10.561 1.00 91.75 111 ASN A N 1
ATOM 840 C CA . ASN A 1 111 ? 6.384 -7.040 9.886 1.00 91.75 111 ASN A CA 1
ATOM 841 C C . ASN A 1 111 ? 5.377 -6.248 9.046 1.00 91.75 111 ASN A C 1
ATOM 843 O O . ASN A 1 111 ? 4.895 -6.779 8.045 1.00 91.75 111 ASN A O 1
ATOM 847 N N . PHE A 1 112 ? 5.112 -4.972 9.368 1.00 92.88 112 PHE A N 1
ATOM 848 C CA . PHE A 1 112 ? 4.266 -4.145 8.509 1.00 92.88 112 PHE A CA 1
ATOM 849 C C . PHE A 1 112 ? 4.853 -3.987 7.102 1.00 92.88 112 PHE A C 1
ATOM 851 O O . PHE A 1 112 ? 4.127 -4.094 6.116 1.00 92.88 112 PHE A O 1
ATOM 858 N N . SER A 1 113 ? 6.165 -3.759 6.989 1.00 91.50 113 SER A N 1
ATOM 859 C CA . SER A 1 113 ? 6.830 -3.581 5.695 1.00 91.50 113 SER A CA 1
ATOM 860 C C . SER A 1 113 ? 6.736 -4.842 4.853 1.00 91.50 113 SER A C 1
ATOM 862 O O . SER A 1 113 ? 6.353 -4.763 3.688 1.00 91.50 113 SER A O 1
ATOM 864 N N . HIS A 1 114 ? 6.992 -6.006 5.452 1.00 92.06 114 HIS A N 1
ATOM 865 C CA . HIS A 1 114 ? 6.845 -7.287 4.767 1.00 92.06 114 HIS A CA 1
ATOM 866 C C . HIS A 1 114 ? 5.388 -7.532 4.345 1.00 92.06 114 HIS A C 1
ATOM 868 O O . HIS A 1 114 ? 5.130 -7.917 3.203 1.00 92.06 114 HIS A O 1
ATOM 874 N N . PHE A 1 115 ? 4.421 -7.256 5.229 1.00 94.00 115 PHE A N 1
ATOM 875 C CA . PHE A 1 115 ? 2.992 -7.394 4.934 1.00 94.00 115 PHE A CA 1
ATOM 876 C C . PHE A 1 115 ? 2.575 -6.493 3.766 1.00 94.00 115 PHE A C 1
ATOM 878 O O . PHE A 1 115 ? 2.021 -6.963 2.774 1.00 94.00 115 PHE A O 1
ATOM 885 N N . ARG A 1 116 ? 2.919 -5.206 3.813 1.00 93.94 116 ARG A N 1
ATOM 886 C CA . ARG A 1 116 ? 2.626 -4.252 2.738 1.00 93.94 116 ARG A CA 1
ATOM 887 C C . ARG A 1 116 ? 3.307 -4.637 1.420 1.00 93.94 116 ARG A C 1
ATOM 889 O O . ARG A 1 116 ? 2.677 -4.551 0.367 1.00 93.94 116 ARG A O 1
ATOM 896 N N . ASN A 1 117 ? 4.564 -5.077 1.462 1.00 92.12 117 ASN A N 1
ATOM 897 C CA . ASN A 1 117 ? 5.281 -5.530 0.270 1.00 92.12 117 ASN A CA 1
ATOM 898 C C . ASN A 1 117 ? 4.577 -6.744 -0.356 1.00 92.12 117 ASN A C 1
ATOM 900 O O . ASN A 1 117 ? 4.326 -6.756 -1.559 1.00 92.12 117 ASN A O 1
ATOM 904 N N . GLY A 1 118 ? 4.179 -7.727 0.454 1.00 93.19 118 GLY A N 1
ATOM 905 C CA . GLY A 1 118 ? 3.449 -8.897 -0.027 1.00 93.19 118 GLY A CA 1
ATOM 906 C C . GLY A 1 118 ? 2.063 -8.565 -0.589 1.00 93.19 118 GLY A C 1
ATOM 907 O O . GLY A 1 118 ? 1.701 -9.106 -1.631 1.00 93.19 118 GLY A O 1
ATOM 908 N N . LEU A 1 119 ? 1.322 -7.617 0.004 1.00 95.00 119 LEU A N 1
ATOM 909 C CA . LEU A 1 119 ? 0.024 -7.152 -0.519 1.00 95.00 119 LEU A CA 1
ATOM 910 C C . LEU A 1 119 ? 0.107 -6.650 -1.968 1.00 95.00 119 LEU A C 1
ATOM 912 O O . LEU A 1 119 ? -0.859 -6.796 -2.724 1.00 95.00 119 LEU A O 1
ATOM 916 N N . TYR A 1 120 ? 1.255 -6.104 -2.383 1.00 94.31 120 TYR A N 1
ATOM 917 C CA . TYR A 1 120 ? 1.464 -5.664 -3.761 1.00 94.31 120 TYR A CA 1
ATOM 918 C C . TYR A 1 120 ? 1.393 -6.814 -4.773 1.00 94.31 120 TYR A C 1
ATOM 920 O O . TYR A 1 120 ? 0.940 -6.607 -5.901 1.00 94.31 120 TYR A O 1
ATOM 928 N N . ALA A 1 121 ? 1.780 -8.030 -4.385 1.00 93.88 121 ALA A N 1
ATOM 929 C CA . ALA A 1 121 ? 1.700 -9.205 -5.246 1.00 93.88 121 ALA A CA 1
ATOM 930 C C . ALA A 1 121 ? 0.274 -9.744 -5.412 1.00 93.88 121 ALA A C 1
ATOM 932 O O . ALA A 1 121 ? 0.057 -10.623 -6.240 1.00 93.88 121 ALA A O 1
ATOM 933 N N . TYR A 1 122 ? -0.707 -9.221 -4.678 1.00 95.44 122 TYR A N 1
ATOM 934 C CA . TYR A 1 122 ? -2.098 -9.652 -4.764 1.00 95.44 122 TYR A CA 1
ATOM 935 C C . TYR A 1 122 ? -2.993 -8.593 -5.404 1.00 95.44 122 TYR A C 1
ATOM 937 O O . TYR A 1 122 ? -2.661 -7.410 -5.491 1.00 95.44 122 TYR A O 1
ATOM 945 N N . LYS A 1 123 ? -4.159 -9.042 -5.861 1.00 96.38 123 LYS A N 1
ATOM 946 C CA . LYS A 1 123 ? -5.283 -8.214 -6.306 1.00 96.38 123 LYS A CA 1
ATOM 947 C C . LYS A 1 123 ? -6.592 -8.866 -5.869 1.00 96.38 123 LYS A C 1
ATOM 949 O O . LYS A 1 123 ? -6.622 -10.073 -5.641 1.00 96.38 123 LYS A O 1
ATOM 954 N N . PHE A 1 124 ? -7.676 -8.102 -5.833 1.00 96.81 124 PHE A N 1
ATOM 955 C CA . PHE A 1 124 ? -9.011 -8.677 -5.687 1.00 96.81 124 PHE A CA 1
ATOM 956 C C . PHE A 1 124 ? -9.576 -9.053 -7.053 1.00 96.81 124 PHE A C 1
ATOM 958 O O . PHE A 1 124 ? -9.439 -8.308 -8.028 1.00 96.81 124 PHE A O 1
ATOM 965 N N . ASN A 1 125 ? -10.192 -10.228 -7.148 1.00 96.44 125 ASN A N 1
ATOM 966 C CA . ASN A 1 125 ? -10.966 -10.599 -8.328 1.00 96.44 125 ASN A CA 1
ATOM 967 C C . ASN A 1 125 ? -12.383 -9.978 -8.266 1.00 96.44 125 ASN A C 1
ATOM 969 O O . ASN A 1 125 ? -12.704 -9.182 -7.382 1.00 96.44 125 ASN A O 1
ATOM 973 N N . LYS A 1 126 ? -13.253 -10.319 -9.223 1.00 95.00 126 LYS A N 1
ATOM 974 C CA . LYS A 1 126 ? -14.639 -9.807 -9.270 1.00 95.00 126 LYS A CA 1
ATOM 975 C C . LYS A 1 126 ? -15.542 -10.300 -8.125 1.00 95.00 126 LYS A C 1
ATOM 977 O O . LYS A 1 126 ? -16.614 -9.748 -7.935 1.00 95.00 126 LYS A O 1
ATOM 982 N N . HIS A 1 127 ? -15.113 -11.329 -7.400 1.00 94.69 127 HIS A N 1
ATOM 983 C CA . HIS A 1 127 ? -15.811 -11.941 -6.269 1.00 94.69 127 HIS A CA 1
ATOM 984 C C . HIS A 1 127 ? -15.185 -11.553 -4.924 1.00 94.69 127 HIS A C 1
ATOM 986 O O . HIS A 1 127 ? -15.444 -12.212 -3.935 1.00 94.69 127 HIS A O 1
ATOM 992 N N . ASN A 1 128 ? -14.342 -10.515 -4.891 1.00 94.25 128 ASN A N 1
ATOM 993 C CA . ASN A 1 128 ? -13.611 -10.056 -3.703 1.00 94.25 128 ASN A CA 1
ATOM 994 C C . ASN A 1 128 ? -12.552 -11.026 -3.162 1.00 94.25 128 ASN A C 1
ATOM 996 O O . ASN A 1 128 ? -11.907 -10.708 -2.167 1.00 94.25 128 ASN A O 1
ATOM 1000 N N . ASN A 1 129 ? -12.275 -12.130 -3.861 1.00 95.31 129 ASN A N 1
ATOM 1001 C CA . ASN A 1 129 ? -11.225 -13.047 -3.434 1.00 95.31 129 ASN A CA 1
ATOM 1002 C C . ASN A 1 129 ? -9.848 -12.447 -3.715 1.00 95.31 129 ASN A C 1
ATOM 1004 O O . ASN A 1 129 ? -9.601 -11.881 -4.792 1.00 95.31 129 ASN A O 1
ATOM 1008 N N . MET A 1 130 ? -8.938 -12.631 -2.769 1.00 94.88 130 MET A N 1
ATOM 1009 C CA . MET A 1 130 ? -7.551 -12.211 -2.868 1.00 94.88 130 MET A CA 1
ATOM 1010 C C . MET A 1 130 ? -6.777 -13.222 -3.717 1.00 94.88 130 MET A C 1
ATOM 1012 O O . MET A 1 130 ? -6.543 -14.361 -3.321 1.00 94.88 130 MET A O 1
ATOM 1016 N N . VAL A 1 131 ? -6.363 -12.805 -4.913 1.00 95.06 131 VAL A N 1
ATOM 1017 C CA . VAL A 1 131 ? -5.662 -13.661 -5.878 1.00 95.06 131 VAL A CA 1
ATOM 1018 C C . VAL A 1 131 ? -4.268 -13.127 -6.172 1.00 95.06 131 VAL A C 1
ATOM 1020 O O . VAL A 1 131 ? -4.058 -11.917 -6.296 1.00 95.06 131 VAL A O 1
ATOM 1023 N N . LEU A 1 132 ? -3.303 -14.037 -6.298 1.00 93.69 132 LEU A N 1
ATOM 1024 C CA . LEU A 1 132 ? -1.930 -13.688 -6.643 1.00 93.69 132 LEU A CA 1
ATOM 1025 C C . LEU A 1 132 ? -1.872 -13.155 -8.086 1.00 93.69 132 LEU A C 1
ATOM 1027 O O . LEU A 1 132 ? -2.462 -13.725 -9.009 1.00 93.69 132 LEU A O 1
ATOM 1031 N N . LYS A 1 133 ? -1.164 -12.045 -8.288 1.00 94.19 133 LYS A N 1
ATOM 1032 C CA . LYS A 1 133 ? -0.819 -11.517 -9.610 1.00 94.19 133 LYS A CA 1
ATOM 1033 C C . LYS A 1 133 ? 0.172 -12.469 -10.277 1.00 94.19 133 LYS A C 1
ATOM 1035 O O . LYS A 1 133 ? 1.134 -12.909 -9.659 1.00 94.19 133 LYS A O 1
ATOM 1040 N N . THR A 1 134 ? -0.038 -12.758 -11.556 1.00 92.50 134 THR A N 1
ATOM 1041 C CA . THR A 1 134 ? 0.782 -13.711 -12.321 1.00 92.50 134 THR A CA 1
ATOM 1042 C C . THR A 1 134 ? 2.250 -13.301 -12.439 1.00 92.50 134 THR A C 1
ATOM 1044 O O . THR A 1 134 ? 3.109 -14.149 -12.677 1.00 92.50 134 THR A O 1
ATOM 1047 N N . GLU A 1 135 ? 2.513 -12.008 -12.266 1.00 93.06 135 GLU A N 1
ATOM 1048 C CA . GLU A 1 135 ? 3.804 -11.339 -12.378 1.00 93.06 135 GLU A CA 1
ATOM 1049 C C . GLU A 1 135 ? 4.699 -11.525 -11.149 1.00 93.06 135 GLU A C 1
ATOM 1051 O O . GLU A 1 135 ? 5.895 -11.262 -11.244 1.00 93.06 135 GLU A O 1
ATOM 1056 N N . TYR A 1 136 ? 4.151 -11.967 -10.013 1.00 92.44 136 TYR A N 1
ATOM 1057 C CA . TYR A 1 136 ? 4.861 -11.983 -8.737 1.00 92.44 136 TYR A CA 1
ATOM 1058 C C . TYR A 1 136 ? 4.758 -13.333 -8.033 1.00 92.44 136 TYR A C 1
ATOM 1060 O O . TYR A 1 136 ? 3.781 -14.068 -8.157 1.00 92.44 136 TYR A O 1
ATOM 1068 N N . ARG A 1 137 ? 5.778 -13.633 -7.235 1.00 87.62 137 ARG A N 1
ATOM 1069 C CA . ARG A 1 137 ? 5.774 -14.682 -6.213 1.00 87.62 137 ARG A CA 1
ATOM 1070 C C . ARG A 1 137 ? 6.104 -14.041 -4.873 1.00 87.62 137 ARG A C 1
ATOM 1072 O O . ARG A 1 137 ? 6.904 -13.112 -4.842 1.00 87.62 137 ARG A O 1
ATOM 1079 N N . VAL A 1 138 ? 5.502 -14.539 -3.799 1.00 85.88 138 VAL A N 1
ATOM 1080 C CA . VAL A 1 138 ? 5.716 -14.044 -2.431 1.00 85.88 138 VAL A CA 1
ATOM 1081 C C . VAL A 1 138 ? 6.578 -15.040 -1.664 1.00 85.88 138 VAL A C 1
ATOM 1083 O O . VAL A 1 138 ? 6.326 -16.244 -1.741 1.00 85.88 138 VAL A O 1
ATOM 1086 N N . ASP A 1 139 ? 7.561 -14.555 -0.909 1.00 83.56 139 ASP A N 1
ATOM 1087 C CA . ASP A 1 139 ? 8.286 -15.376 0.061 1.00 83.56 139 ASP A CA 1
ATOM 1088 C C . ASP A 1 139 ? 7.437 -15.583 1.321 1.00 83.56 139 ASP A C 1
ATOM 1090 O O . ASP A 1 139 ? 7.324 -14.719 2.198 1.00 83.56 139 ASP A O 1
ATOM 1094 N N . LEU A 1 140 ? 6.828 -16.766 1.406 1.00 77.88 140 LEU A N 1
ATOM 1095 C CA . LEU A 1 140 ? 5.957 -17.146 2.517 1.00 77.88 140 LEU A CA 1
ATOM 1096 C C . LEU A 1 140 ? 6.705 -17.307 3.851 1.00 77.88 140 LEU A C 1
ATOM 1098 O O . LEU A 1 140 ? 6.050 -17.365 4.888 1.00 77.88 140 LEU A O 1
ATOM 1102 N N . ASN A 1 141 ? 8.044 -17.339 3.856 1.00 77.44 141 ASN A N 1
ATOM 1103 C CA . ASN A 1 141 ? 8.826 -17.363 5.097 1.00 77.44 141 ASN A CA 1
ATOM 1104 C C . ASN A 1 141 ? 8.887 -15.986 5.776 1.00 77.44 141 ASN A C 1
ATOM 1106 O O . ASN A 1 141 ? 9.225 -15.900 6.955 1.00 77.44 141 ASN A O 1
ATOM 1110 N N . ARG A 1 142 ? 8.585 -14.907 5.041 1.00 76.75 142 ARG A N 1
ATOM 1111 C CA . ARG A 1 142 ? 8.547 -13.531 5.561 1.00 76.75 142 ARG A CA 1
ATOM 1112 C C . ARG A 1 142 ? 7.142 -13.127 5.977 1.00 76.75 142 ARG A C 1
ATOM 1114 O O . ARG A 1 142 ? 6.962 -12.575 7.057 1.00 76.75 142 ARG A O 1
ATOM 1121 N N . VAL A 1 143 ? 6.152 -13.424 5.134 1.00 75.75 143 VAL A N 1
ATOM 1122 C CA . VAL A 1 143 ? 4.735 -13.231 5.459 1.00 75.75 143 VAL A CA 1
ATOM 1123 C C . VAL A 1 143 ? 3.931 -14.407 4.958 1.00 75.75 143 VAL A C 1
ATOM 1125 O O . VAL A 1 143 ? 3.741 -14.590 3.753 1.00 75.75 143 VAL A O 1
ATOM 1128 N N . ASP A 1 144 ? 3.375 -15.165 5.895 1.00 83.62 144 ASP A N 1
ATOM 1129 C CA . ASP A 1 144 ? 2.445 -16.223 5.547 1.00 83.62 144 ASP A CA 1
ATOM 1130 C C . ASP A 1 144 ? 1.060 -15.636 5.246 1.00 83.62 144 ASP A C 1
ATOM 1132 O O . ASP A 1 144 ? 0.201 -15.529 6.121 1.00 83.62 144 ASP A O 1
ATOM 1136 N N . PHE A 1 145 ? 0.822 -15.251 3.991 1.00 86.00 145 PHE A N 1
ATOM 1137 C CA . PHE A 1 145 ? -0.487 -14.750 3.566 1.00 86.00 145 PHE A CA 1
ATOM 1138 C C . PHE A 1 145 ? -1.599 -15.800 3.646 1.00 86.00 145 PHE A C 1
ATOM 1140 O O . PHE A 1 145 ? -2.767 -15.415 3.682 1.00 86.00 145 PHE A O 1
ATOM 1147 N N . ARG A 1 146 ? -1.287 -17.102 3.760 1.00 86.56 146 ARG A N 1
ATOM 1148 C CA . ARG A 1 146 ? -2.311 -18.161 3.849 1.00 86.56 146 ARG A CA 1
ATOM 1149 C C . ARG A 1 146 ? -3.214 -17.968 5.067 1.00 86.56 146 ARG A C 1
ATOM 1151 O O . ARG A 1 146 ? -4.408 -18.234 4.981 1.00 86.56 146 ARG A O 1
ATOM 1158 N N . ARG A 1 147 ? -2.679 -17.438 6.175 1.00 89.50 147 ARG A N 1
ATOM 1159 C CA . ARG A 1 147 ? -3.480 -17.123 7.375 1.00 89.50 147 ARG A CA 1
ATOM 1160 C C . ARG A 1 147 ? -4.278 -15.819 7.261 1.00 89.50 147 ARG A C 1
ATOM 1162 O O . ARG A 1 147 ? -5.210 -15.617 8.036 1.00 89.50 147 ARG A O 1
ATOM 1169 N N . TYR A 1 148 ? -3.911 -14.947 6.321 1.00 93.62 148 TYR A N 1
ATOM 1170 C CA . TYR A 1 148 ? -4.550 -13.649 6.104 1.00 93.62 148 TYR A CA 1
ATOM 1171 C C . TYR A 1 148 ? -5.688 -13.701 5.089 1.00 93.62 148 TYR A C 1
ATOM 1173 O O . TYR A 1 148 ? -6.673 -13.006 5.308 1.00 93.62 148 TYR A O 1
ATOM 1181 N N . VAL A 1 149 ? -5.577 -14.514 4.027 1.00 93.56 149 VAL A N 1
ATOM 1182 C CA . VAL A 1 149 ? -6.510 -14.515 2.879 1.00 93.56 149 VAL A CA 1
ATOM 1183 C C . VAL A 1 149 ? -7.972 -14.517 3.326 1.00 93.56 149 VAL A C 1
ATOM 1185 O O . VAL A 1 149 ? -8.662 -13.523 3.122 1.00 93.56 149 VAL A O 1
ATOM 1188 N N . GLY A 1 150 ? -8.411 -15.554 4.045 1.00 95.88 150 GLY A N 1
ATOM 1189 C CA . GLY A 1 150 ? -9.814 -15.645 4.461 1.00 95.88 150 GLY A CA 1
ATOM 1190 C C . GLY A 1 150 ? -10.243 -14.546 5.442 1.00 95.88 150 GLY A C 1
ATOM 1191 O O . GLY A 1 150 ? -11.399 -14.145 5.455 1.00 95.88 150 GLY A O 1
ATOM 1192 N N . ALA A 1 151 ? -9.323 -14.017 6.257 1.00 97.56 151 ALA A N 1
ATOM 1193 C CA . ALA A 1 151 ? -9.638 -12.919 7.171 1.00 97.56 151 ALA A CA 1
ATOM 1194 C C . ALA A 1 151 ? -9.775 -11.574 6.439 1.00 97.56 151 ALA A C 1
ATOM 1196 O O . ALA A 1 151 ? -10.570 -10.734 6.854 1.00 97.56 151 ALA A O 1
ATOM 1197 N N . ILE A 1 152 ? -8.989 -11.358 5.384 1.00 97.94 152 ILE A N 1
ATOM 1198 C CA . ILE A 1 152 ? -9.055 -10.172 4.528 1.00 97.94 152 ILE A CA 1
ATOM 1199 C C . ILE A 1 152 ? -10.326 -10.208 3.678 1.00 97.94 152 ILE A C 1
ATOM 1201 O O . ILE A 1 152 ? -11.022 -9.202 3.607 1.00 97.94 152 ILE A O 1
ATOM 1205 N N . GLU A 1 153 ? -10.654 -11.355 3.088 1.00 97.75 153 GLU A N 1
ATOM 1206 C CA . GLU A 1 153 ? -11.880 -11.539 2.301 1.00 97.75 153 GLU A CA 1
ATOM 1207 C C . GLU A 1 153 ? -13.132 -11.273 3.156 1.00 97.75 153 GLU A C 1
ATOM 1209 O O . GLU A 1 153 ? -13.944 -10.423 2.795 1.00 97.75 153 GLU A O 1
ATOM 1214 N N . ASP A 1 154 ? -13.210 -11.864 4.357 1.00 98.44 154 ASP A N 1
ATOM 1215 C CA . ASP A 1 154 ? -14.292 -11.611 5.326 1.00 98.44 154 ASP A CA 1
ATOM 1216 C C . ASP A 1 154 ? -14.378 -10.128 5.739 1.00 98.44 154 ASP A C 1
ATOM 1218 O O . ASP A 1 154 ? -15.467 -9.567 5.864 1.00 98.44 154 ASP A O 1
ATOM 1222 N N . PHE A 1 155 ? -13.230 -9.454 5.902 1.00 98.62 155 PHE A N 1
ATOM 1223 C CA . PHE A 1 155 ? -13.207 -8.021 6.209 1.00 98.62 155 PHE A CA 1
ATOM 1224 C C . PHE A 1 155 ? -13.795 -7.200 5.060 1.00 98.62 155 PHE A C 1
ATOM 1226 O O . PHE A 1 155 ? -14.592 -6.294 5.295 1.00 98.62 155 PHE A O 1
ATOM 1233 N N . ILE A 1 156 ? -13.413 -7.496 3.817 1.00 97.88 156 ILE A N 1
ATOM 1234 C CA . ILE A 1 156 ? -13.879 -6.756 2.639 1.00 97.88 156 ILE A CA 1
ATOM 1235 C C . ILE A 1 156 ? -15.394 -6.867 2.498 1.00 97.88 156 ILE A C 1
ATOM 1237 O O . ILE A 1 156 ? -16.050 -5.849 2.267 1.00 97.88 156 ILE A O 1
ATOM 1241 N N . GLU A 1 157 ? -15.935 -8.072 2.674 1.00 97.69 157 GLU A N 1
ATOM 1242 C CA . GLU A 1 157 ? -17.374 -8.328 2.609 1.00 97.69 157 GLU A CA 1
ATOM 1243 C C . GLU A 1 157 ? -18.131 -7.588 3.713 1.00 97.69 157 GLU A C 1
ATOM 1245 O O . GLU A 1 157 ? -19.068 -6.844 3.429 1.00 97.69 157 GLU A O 1
ATOM 1250 N N . LYS A 1 158 ? -17.695 -7.713 4.972 1.00 98.38 158 LYS A N 1
ATOM 1251 C CA . LYS A 1 158 ? -18.398 -7.110 6.118 1.00 98.38 158 LYS A CA 1
ATOM 1252 C C . LYS A 1 158 ? -18.340 -5.589 6.158 1.00 98.38 158 LYS A C 1
ATOM 1254 O O . LYS A 1 158 ? -19.192 -4.964 6.785 1.00 98.38 158 LYS A O 1
ATOM 1259 N N . THR A 1 159 ? -17.324 -4.996 5.540 1.00 98.19 159 THR A N 1
ATOM 1260 C CA . THR A 1 159 ? -17.078 -3.550 5.612 1.00 98.19 159 THR A CA 1
ATOM 1261 C C . THR A 1 159 ? -17.455 -2.797 4.343 1.00 98.19 159 THR A C 1
ATOM 1263 O O . THR A 1 159 ? -17.366 -1.568 4.324 1.00 98.19 159 THR A O 1
ATOM 1266 N N . ASN A 1 160 ? -17.860 -3.503 3.280 1.00 97.50 160 ASN A N 1
ATOM 1267 C CA . ASN A 1 160 ? -18.042 -2.939 1.941 1.00 97.50 160 ASN A CA 1
ATOM 1268 C C . ASN A 1 160 ? -16.806 -2.160 1.453 1.00 97.50 160 ASN A C 1
ATOM 1270 O O . ASN A 1 160 ? -16.927 -1.123 0.797 1.00 97.50 160 ASN A O 1
ATOM 1274 N N . PHE A 1 161 ? -15.602 -2.665 1.757 1.00 98.56 161 PHE A N 1
ATOM 1275 C CA . PHE A 1 161 ? -14.339 -1.975 1.464 1.00 98.56 161 PHE A CA 1
ATOM 1276 C C . PHE A 1 161 ? -14.229 -1.525 -0.000 1.00 98.56 161 PHE A C 1
ATOM 1278 O O . PHE A 1 161 ? -13.777 -0.417 -0.272 1.00 98.56 161 PHE A O 1
ATOM 1285 N N . ARG A 1 162 ? -14.661 -2.352 -0.960 1.00 98.00 162 ARG A N 1
ATOM 1286 C CA . ARG A 1 162 ? -14.528 -2.005 -2.385 1.00 98.00 162 ARG A CA 1
ATOM 1287 C C . ARG A 1 162 ? -15.447 -0.866 -2.816 1.00 98.00 162 ARG A C 1
ATOM 1289 O O . ARG A 1 162 ? -15.047 -0.083 -3.673 1.00 98.00 162 ARG A O 1
ATOM 1296 N N . SER A 1 163 ? -16.626 -0.739 -2.207 1.00 98.38 163 SER A N 1
ATOM 1297 C CA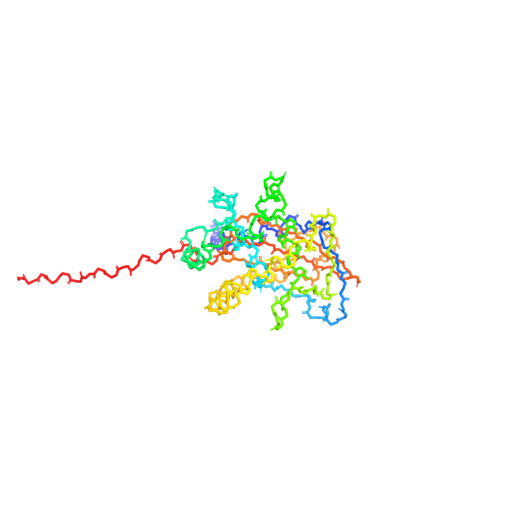 . SER A 1 163 ? -17.502 0.418 -2.422 1.00 98.38 163 SER A CA 1
ATOM 1298 C C . SER A 1 163 ? -16.855 1.680 -1.864 1.00 98.38 163 SER A C 1
ATOM 1300 O O . SER A 1 163 ? -16.702 2.650 -2.597 1.00 98.38 163 SER A O 1
ATOM 1302 N N . PHE A 1 164 ? -16.345 1.620 -0.629 1.00 98.69 164 PHE A N 1
ATOM 1303 C CA . PHE A 1 164 ? -15.590 2.722 -0.026 1.00 98.69 164 PHE A CA 1
ATOM 1304 C C . PHE A 1 164 ? -14.394 3.138 -0.899 1.00 98.69 164 PHE A C 1
ATOM 1306 O O . PHE A 1 164 ? -14.175 4.322 -1.149 1.00 98.69 164 PHE A O 1
ATOM 1313 N N . TYR A 1 165 ? -13.634 2.171 -1.420 1.00 98.50 165 TYR A N 1
ATOM 1314 C CA . TYR A 1 165 ? -12.517 2.437 -2.322 1.00 98.50 165 TYR A CA 1
ATOM 1315 C C . TYR A 1 165 ? -12.983 3.126 -3.618 1.00 98.50 165 TYR A C 1
ATOM 1317 O O . TYR A 1 165 ? -12.387 4.115 -4.044 1.00 98.50 165 TYR A O 1
ATOM 1325 N N . ALA A 1 166 ? -14.066 2.645 -4.235 1.00 98.25 166 ALA A N 1
ATOM 1326 C CA . ALA A 1 166 ? -14.615 3.232 -5.456 1.00 98.25 166 ALA A CA 1
ATOM 1327 C C . ALA A 1 166 ? -15.142 4.664 -5.242 1.00 98.25 166 ALA A C 1
ATOM 1329 O O . ALA A 1 166 ? -14.907 5.531 -6.085 1.00 98.25 166 ALA A O 1
ATOM 1330 N N . GLU A 1 167 ? -15.785 4.935 -4.106 1.00 98.44 167 GLU A N 1
ATOM 1331 C CA . GLU A 1 167 ? -16.285 6.265 -3.725 1.00 98.44 167 GLU A CA 1
ATOM 1332 C C . GLU A 1 167 ? -15.158 7.307 -3.620 1.00 98.44 167 GLU A C 1
ATOM 1334 O O . GLU A 1 167 ? -15.357 8.480 -3.941 1.00 98.44 167 GLU A O 1
ATOM 1339 N N . HIS A 1 168 ? -13.942 6.877 -3.273 1.00 98.12 168 HIS A N 1
ATOM 1340 C CA . HIS A 1 168 ? -12.764 7.741 -3.155 1.00 98.12 168 HIS A CA 1
ATOM 1341 C C . HIS A 1 168 ? -11.899 7.799 -4.423 1.00 98.12 168 HIS A C 1
ATOM 1343 O O . HIS A 1 168 ? -10.841 8.435 -4.426 1.00 98.12 168 HIS A O 1
ATOM 1349 N N . ASN A 1 169 ? -12.346 7.217 -5.542 1.00 96.38 169 ASN A N 1
ATOM 1350 C CA . ASN A 1 169 ? -11.561 7.162 -6.780 1.00 96.38 169 ASN A CA 1
ATOM 1351 C C . ASN A 1 169 ? -11.148 8.552 -7.307 1.00 96.38 169 ASN A C 1
ATOM 1353 O O . ASN A 1 169 ? -10.058 8.715 -7.861 1.00 96.38 169 ASN A O 1
ATOM 1357 N N . ASN A 1 170 ? -11.971 9.583 -7.088 1.00 96.25 170 ASN A N 1
ATOM 1358 C CA . ASN A 1 170 ? -11.623 10.961 -7.449 1.00 96.25 170 ASN A CA 1
ATOM 1359 C C . ASN A 1 170 ? -10.391 11.465 -6.679 1.00 96.25 170 ASN A C 1
ATOM 1361 O O . ASN A 1 170 ? -9.495 12.072 -7.273 1.00 96.25 170 ASN A O 1
ATOM 1365 N N . LEU A 1 171 ? -10.315 11.182 -5.373 1.00 95.94 171 LEU A N 1
ATOM 1366 C CA . LEU A 1 171 ? -9.154 11.513 -4.547 1.00 95.94 171 LEU A CA 1
ATOM 1367 C C . LEU A 1 171 ? -7.917 10.745 -5.026 1.00 95.94 171 LEU A C 1
ATOM 1369 O O . LEU A 1 171 ? -6.864 11.347 -5.239 1.00 95.94 171 LEU A O 1
ATOM 1373 N N . TYR A 1 172 ? -8.047 9.437 -5.252 1.00 96.31 172 TYR A N 1
ATOM 1374 C CA . TYR A 1 172 ? -6.932 8.605 -5.707 1.00 96.31 172 TYR A CA 1
ATOM 1375 C C . TYR A 1 172 ? -6.397 9.054 -7.065 1.00 96.31 172 TYR A C 1
ATOM 1377 O O . TYR A 1 172 ? -5.190 9.216 -7.232 1.00 96.31 172 TYR A O 1
ATOM 1385 N N . THR A 1 173 ? -7.288 9.337 -8.015 1.00 94.94 173 THR A N 1
ATOM 1386 C CA . THR A 1 173 ? -6.923 9.837 -9.346 1.00 94.94 173 THR A CA 1
ATOM 1387 C C . THR A 1 173 ? -6.179 11.166 -9.249 1.00 94.94 173 THR A C 1
ATOM 1389 O O . THR A 1 173 ? -5.185 11.368 -9.947 1.00 94.94 173 THR A O 1
ATOM 1392 N N . LYS A 1 174 ? -6.607 12.065 -8.353 1.00 93.44 174 LYS A N 1
ATOM 1393 C CA . LYS A 1 174 ? -5.915 13.333 -8.099 1.00 93.44 174 LYS A CA 1
ATOM 1394 C C . LYS A 1 174 ? -4.503 13.109 -7.547 1.00 93.44 174 LYS A C 1
ATOM 1396 O O . LYS A 1 174 ? -3.556 13.690 -8.074 1.00 93.44 174 LYS A O 1
ATOM 1401 N N . ILE A 1 175 ? -4.347 12.237 -6.549 1.00 92.25 175 ILE A N 1
ATOM 1402 C CA . ILE A 1 175 ? -3.041 11.876 -5.973 1.00 92.25 175 ILE A CA 1
ATOM 1403 C C . ILE A 1 175 ? -2.113 11.283 -7.036 1.00 92.25 175 ILE A C 1
ATOM 1405 O O . ILE A 1 175 ? -0.980 11.738 -7.183 1.00 92.25 175 ILE A O 1
ATOM 1409 N N . ILE A 1 176 ? -2.603 10.310 -7.807 1.00 91.88 176 ILE A N 1
ATOM 1410 C CA . ILE A 1 176 ? -1.838 9.640 -8.864 1.00 91.88 176 ILE A CA 1
ATOM 1411 C C . ILE A 1 176 ? -1.412 10.640 -9.939 1.00 91.88 176 ILE A C 1
ATOM 1413 O O . ILE A 1 176 ? -0.259 10.620 -10.363 1.00 91.88 176 ILE A O 1
ATOM 1417 N N . LYS A 1 177 ? -2.309 11.538 -10.364 1.00 90.44 177 LYS A N 1
ATOM 1418 C CA . LYS A 1 177 ? -2.012 12.550 -11.384 1.00 90.44 177 LYS A CA 1
ATOM 1419 C C . LYS A 1 177 ? -0.964 13.550 -10.905 1.00 90.44 177 LYS A C 1
ATOM 1421 O O . LYS A 1 177 ? -0.007 13.804 -11.631 1.00 90.44 177 LYS A O 1
ATOM 1426 N N . GLU A 1 178 ? -1.132 14.110 -9.709 1.00 87.31 178 GLU A N 1
ATOM 1427 C CA . GLU A 1 178 ? -0.180 15.077 -9.146 1.00 87.31 178 GLU A CA 1
ATOM 1428 C C . GLU A 1 178 ? 1.199 14.447 -8.933 1.00 87.31 178 GLU A C 1
ATOM 1430 O O . GLU A 1 178 ? 2.209 15.047 -9.299 1.00 87.31 178 GLU A O 1
ATOM 1435 N N . GLN A 1 179 ? 1.249 13.209 -8.429 1.00 84.19 179 GLN A N 1
ATOM 1436 C CA . GLN A 1 179 ? 2.508 12.483 -8.299 1.00 84.19 179 GLN A CA 1
ATOM 1437 C C . GLN A 1 179 ? 3.115 12.185 -9.676 1.00 84.19 179 GLN A C 1
ATOM 1439 O O . GLN A 1 179 ? 4.301 12.420 -9.888 1.00 84.19 179 GLN A O 1
ATOM 1444 N N . GLY A 1 180 ? 2.309 11.705 -10.626 1.00 80.06 180 GLY A N 1
ATOM 1445 C CA . GLY A 1 180 ? 2.736 11.337 -11.976 1.00 80.06 180 GLY A CA 1
ATOM 1446 C C . GLY A 1 180 ? 3.325 12.497 -12.776 1.00 80.06 180 GLY A C 1
ATOM 1447 O O . GLY A 1 180 ? 4.291 12.297 -13.501 1.00 80.06 180 GLY A O 1
ATOM 1448 N N . GLN A 1 181 ? 2.825 13.722 -12.593 1.00 79.31 181 GLN A N 1
ATOM 1449 C CA . GLN A 1 181 ? 3.387 14.926 -13.225 1.00 79.31 181 GLN A CA 1
ATOM 1450 C C . GLN A 1 181 ? 4.845 15.203 -12.825 1.00 79.31 181 GLN A C 1
ATOM 1452 O O . GLN A 1 181 ? 5.561 15.892 -13.548 1.00 79.31 181 GLN A O 1
ATOM 1457 N N . GLN A 1 182 ? 5.289 14.665 -11.689 1.00 72.50 182 GLN A N 1
ATOM 1458 C CA . GLN A 1 182 ? 6.658 14.799 -11.194 1.00 72.50 182 GLN A CA 1
ATOM 1459 C C . GLN A 1 182 ? 7.555 13.625 -11.613 1.00 72.50 182 GLN A C 1
ATOM 1461 O O . GLN A 1 182 ? 8.772 13.683 -11.440 1.00 72.50 182 GLN A O 1
ATOM 1466 N N . LEU A 1 183 ? 6.972 12.548 -12.147 1.00 75.38 183 LEU A N 1
ATOM 1467 C CA . LEU A 1 183 ? 7.674 11.311 -12.461 1.00 75.38 183 LEU A CA 1
ATOM 1468 C C . LEU A 1 183 ? 8.049 11.269 -13.942 1.00 75.38 183 LEU A C 1
ATOM 1470 O O . LEU A 1 183 ? 7.198 11.327 -14.823 1.00 75.38 183 LEU A O 1
ATOM 1474 N N . ASN A 1 184 ? 9.338 11.110 -14.228 1.00 77.88 184 ASN A N 1
ATOM 1475 C CA . ASN A 1 184 ? 9.802 10.765 -15.566 1.00 77.88 184 ASN A CA 1
ATOM 1476 C C . ASN A 1 184 ? 11.024 9.841 -15.489 1.00 77.88 184 ASN A C 1
ATOM 1478 O O . ASN A 1 184 ? 11.806 9.915 -14.539 1.00 77.88 184 ASN A O 1
ATOM 1482 N N . MET A 1 185 ? 11.174 8.962 -16.486 1.00 76.44 185 MET A N 1
ATOM 1483 C CA . MET A 1 185 ? 12.224 7.936 -16.486 1.00 76.44 185 MET A CA 1
ATOM 1484 C C . MET A 1 185 ? 13.631 8.544 -16.500 1.00 76.44 185 MET A C 1
ATOM 1486 O O . MET A 1 185 ? 14.511 8.087 -15.777 1.00 76.44 185 MET A O 1
ATOM 1490 N N . ASN A 1 186 ? 13.827 9.625 -17.260 1.00 72.62 186 ASN A N 1
ATOM 1491 C CA . ASN A 1 186 ? 15.117 10.311 -17.337 1.00 72.62 186 ASN A CA 1
ATOM 1492 C C . ASN A 1 186 ? 15.539 10.883 -15.980 1.00 72.62 186 ASN A C 1
ATOM 1494 O O . ASN A 1 186 ? 16.696 10.751 -15.596 1.00 72.62 186 ASN A O 1
ATOM 1498 N N . ALA A 1 187 ? 14.605 11.475 -15.236 1.00 71.38 187 ALA A N 1
ATOM 1499 C CA . ALA A 1 187 ? 14.836 11.960 -13.886 1.00 71.38 187 ALA A CA 1
ATOM 1500 C C . ALA A 1 187 ? 15.126 10.795 -12.943 1.00 71.38 187 ALA A C 1
ATOM 1502 O O . ALA A 1 187 ? 16.116 10.856 -12.229 1.00 71.38 187 ALA A O 1
ATOM 1503 N N . ALA A 1 188 ? 14.348 9.708 -12.995 1.00 70.31 188 ALA A N 1
ATOM 1504 C CA . ALA A 1 188 ? 14.598 8.530 -12.166 1.00 70.31 188 ALA A CA 1
ATOM 1505 C C . ALA A 1 188 ? 16.007 7.950 -12.380 1.00 70.31 188 ALA A C 1
ATOM 1507 O O . ALA A 1 188 ? 16.725 7.703 -11.412 1.00 70.31 188 ALA A O 1
ATOM 1508 N N . TRP A 1 189 ? 16.446 7.802 -13.633 1.00 70.56 189 TRP A N 1
ATOM 1509 C CA . TRP A 1 189 ? 17.806 7.360 -13.952 1.00 70.56 189 TRP A CA 1
ATOM 1510 C C . TRP A 1 189 ? 18.874 8.381 -13.562 1.00 70.56 189 TRP A C 1
ATOM 1512 O O . TRP A 1 189 ? 19.908 7.992 -13.021 1.00 70.56 189 TRP A O 1
ATOM 1522 N N . ALA A 1 190 ? 18.633 9.675 -13.786 1.00 70.88 190 ALA A N 1
ATOM 1523 C CA . ALA A 1 190 ? 19.557 10.730 -13.376 1.00 70.88 190 ALA A CA 1
ATOM 1524 C C . ALA A 1 190 ? 19.773 10.726 -11.855 1.00 70.88 190 ALA A C 1
ATOM 1526 O O . ALA A 1 190 ? 20.897 10.915 -11.393 1.00 70.88 190 ALA A O 1
ATOM 1527 N N . THR A 1 191 ? 18.719 10.457 -11.082 1.00 64.94 191 THR A N 1
ATOM 1528 C CA . THR A 1 191 ? 18.778 10.392 -9.620 1.00 64.94 191 THR A CA 1
ATOM 1529 C C . THR A 1 191 ? 19.524 9.159 -9.102 1.00 64.94 191 THR A C 1
ATOM 1531 O O . THR A 1 191 ? 20.159 9.246 -8.056 1.00 64.94 191 THR A O 1
ATOM 1534 N N . MET A 1 192 ? 19.539 8.051 -9.850 1.00 63.44 192 MET A N 1
ATOM 1535 C CA . MET A 1 192 ? 20.299 6.839 -9.495 1.00 63.44 192 MET A CA 1
ATOM 1536 C C . MET A 1 192 ? 21.826 7.007 -9.674 1.00 63.44 192 MET A C 1
ATOM 1538 O O . MET A 1 192 ? 22.598 6.203 -9.154 1.00 63.44 192 MET A O 1
ATOM 1542 N N . GLY A 1 193 ? 22.286 8.051 -10.376 1.00 54.69 193 GLY A N 1
ATOM 1543 C CA . GLY A 1 193 ? 23.706 8.389 -10.529 1.00 54.69 193 GLY A CA 1
ATOM 1544 C C . GLY A 1 193 ? 24.561 7.342 -11.269 1.00 54.69 193 GLY A C 1
ATOM 1545 O O . GLY A 1 193 ? 24.101 6.280 -11.678 1.00 54.69 193 GLY A O 1
ATOM 1546 N N . LYS A 1 194 ? 25.864 7.627 -11.426 1.00 53.84 194 LYS A N 1
ATOM 1547 C CA . LYS A 1 194 ? 26.861 6.729 -12.062 1.00 53.84 194 LYS A CA 1
ATOM 1548 C C . LYS A 1 194 ? 27.165 5.445 -11.257 1.00 53.84 194 LYS A C 1
ATOM 1550 O O . LYS A 1 194 ? 28.058 4.695 -11.636 1.00 53.84 194 LYS A O 1
ATOM 1555 N N . GLN A 1 195 ? 26.484 5.214 -10.130 1.00 54.12 195 GLN A N 1
ATOM 1556 C CA . GLN A 1 195 ? 26.788 4.136 -9.178 1.00 54.12 195 GLN A CA 1
ATOM 1557 C C . GLN A 1 195 ? 26.151 2.784 -9.530 1.00 54.12 195 GLN A C 1
ATOM 1559 O O . GLN A 1 195 ? 26.618 1.759 -9.040 1.00 54.12 195 GLN A O 1
ATOM 1564 N N . TYR A 1 196 ? 25.136 2.744 -10.400 1.00 56.50 196 TYR A N 1
ATOM 1565 C CA . TYR A 1 196 ? 24.511 1.489 -10.823 1.00 56.50 196 TYR A CA 1
ATOM 1566 C C . TYR A 1 196 ? 24.879 1.164 -12.269 1.00 56.50 196 TYR A C 1
ATOM 1568 O O . TYR A 1 196 ? 24.522 1.884 -13.196 1.00 56.50 196 TYR A O 1
ATOM 1576 N N . THR A 1 197 ? 25.567 0.038 -12.465 1.00 54.56 197 THR A N 1
ATOM 1577 C CA . THR A 1 197 ? 26.008 -0.458 -13.782 1.00 54.56 197 THR A CA 1
ATOM 1578 C C . THR A 1 197 ? 24.856 -0.891 -14.691 1.00 54.56 197 THR A C 1
ATOM 1580 O O . THR A 1 197 ? 25.056 -1.045 -15.893 1.00 54.56 197 THR A O 1
ATOM 1583 N N . GLN A 1 198 ? 23.654 -1.086 -14.138 1.00 64.06 198 GLN A N 1
ATOM 1584 C CA . GLN A 1 198 ? 22.435 -1.426 -14.873 1.00 64.06 198 GLN A CA 1
ATOM 1585 C C . GLN A 1 198 ? 21.222 -0.744 -14.209 1.00 64.06 198 GLN A C 1
ATOM 1587 O O . GLN A 1 198 ? 20.871 -1.129 -13.083 1.00 64.06 198 GLN A O 1
ATOM 1592 N N . PRO A 1 199 ? 20.573 0.246 -14.849 1.00 74.50 199 PRO A N 1
ATOM 1593 C CA . PRO A 1 199 ? 19.361 0.866 -14.318 1.00 74.50 199 PRO A CA 1
ATOM 1594 C C . PRO A 1 199 ? 18.168 -0.106 -14.336 1.00 74.50 199 PRO A C 1
ATOM 1596 O O . PRO A 1 199 ? 18.165 -1.099 -15.067 1.00 74.50 199 PRO A O 1
ATOM 1599 N N . PHE A 1 200 ? 17.144 0.170 -13.523 1.00 86.25 200 PHE A N 1
ATOM 1600 C CA . PHE A 1 200 ? 15.871 -0.553 -13.610 1.00 86.25 200 PHE A CA 1
ATOM 1601 C C . PHE A 1 200 ? 15.145 -0.168 -14.900 1.00 86.25 200 PHE A C 1
ATOM 1603 O O . PHE A 1 200 ? 15.182 0.993 -15.318 1.00 86.25 200 PHE A O 1
ATOM 1610 N N . GLN A 1 201 ? 14.473 -1.139 -15.518 1.00 90.88 201 GLN A N 1
ATOM 1611 C CA . GLN A 1 201 ? 13.697 -0.918 -16.738 1.00 90.88 201 GLN A CA 1
ATOM 1612 C C . GLN A 1 201 ? 12.273 -0.415 -16.454 1.00 90.88 201 GLN A C 1
ATOM 1614 O O . GLN A 1 201 ? 11.591 0.001 -17.385 1.00 90.88 201 GLN A O 1
ATOM 1619 N N . SER A 1 202 ? 11.824 -0.452 -15.198 1.00 91.25 202 SER A N 1
ATOM 1620 C CA . SER A 1 202 ? 10.500 -0.001 -14.753 1.00 91.25 202 SER A CA 1
ATOM 1621 C C . SER A 1 202 ? 10.559 0.502 -13.315 1.00 91.25 202 SER A C 1
ATOM 1623 O O . SER A 1 202 ? 11.272 -0.067 -12.483 1.00 91.25 202 SER A O 1
ATOM 1625 N N . TYR A 1 203 ? 9.777 1.538 -13.018 1.00 90.12 203 TYR A N 1
ATOM 1626 C CA . TYR A 1 203 ? 9.550 2.015 -11.657 1.00 90.12 203 TYR A CA 1
ATOM 1627 C C . TYR A 1 203 ? 8.050 2.090 -11.378 1.00 90.12 203 TYR A C 1
ATOM 1629 O O . TYR A 1 203 ? 7.301 2.768 -12.080 1.00 90.12 203 TYR A O 1
ATOM 1637 N N . GLN A 1 204 ? 7.612 1.420 -10.320 1.00 92.38 204 GLN A N 1
ATOM 1638 C CA . GLN A 1 204 ? 6.227 1.425 -9.866 1.00 92.38 204 GLN A CA 1
ATOM 1639 C C . GLN A 1 204 ? 6.166 2.207 -8.559 1.00 92.38 204 GLN A C 1
ATOM 1641 O O . GLN A 1 204 ? 6.718 1.766 -7.559 1.00 92.38 204 GLN A O 1
ATOM 1646 N N . VAL A 1 205 ? 5.524 3.370 -8.554 1.00 91.94 205 VAL A N 1
ATOM 1647 C CA . VAL A 1 205 ? 5.328 4.197 -7.360 1.00 91.94 205 VAL A CA 1
ATOM 1648 C C . VAL A 1 205 ? 3.993 3.827 -6.723 1.00 91.94 205 VAL A C 1
ATOM 1650 O O . VAL A 1 205 ? 2.931 4.085 -7.285 1.00 91.94 205 VAL A O 1
ATOM 1653 N N . ILE A 1 206 ? 4.053 3.194 -5.558 1.00 94.38 206 ILE A N 1
ATOM 1654 C CA . ILE A 1 206 ? 2.910 2.746 -4.769 1.00 94.38 206 ILE A CA 1
ATOM 1655 C C . ILE A 1 206 ? 2.630 3.780 -3.687 1.00 94.38 206 ILE A C 1
ATOM 1657 O O . ILE A 1 206 ? 3.495 4.085 -2.864 1.00 94.38 206 ILE A O 1
ATOM 1661 N N . LEU A 1 207 ? 1.407 4.296 -3.696 1.00 94.69 207 LEU A N 1
ATOM 1662 C CA . LEU A 1 207 ? 0.938 5.357 -2.816 1.00 94.69 207 LEU A CA 1
ATOM 1663 C C . LEU A 1 207 ? -0.242 4.865 -1.967 1.00 94.69 207 LEU A C 1
ATOM 1665 O O . LEU A 1 207 ? -0.934 3.912 -2.327 1.00 94.69 207 LEU A O 1
ATOM 1669 N N . SER A 1 208 ? -0.502 5.578 -0.877 1.00 95.62 208 SER A N 1
ATOM 1670 C CA . SER A 1 208 ? -1.752 5.535 -0.117 1.00 95.62 208 SER A CA 1
ATOM 1671 C C . SER A 1 208 ? -1.999 6.925 0.481 1.00 95.62 208 SER A C 1
ATOM 1673 O O . SER A 1 208 ? -1.036 7.545 0.941 1.00 95.62 208 SER A O 1
ATOM 1675 N N . PRO A 1 209 ? -3.244 7.438 0.521 1.00 95.44 209 PRO A N 1
ATOM 1676 C CA . PRO A 1 209 ? -3.555 8.682 1.227 1.00 95.44 209 PRO A CA 1
ATOM 1677 C C . PRO A 1 209 ? -3.287 8.609 2.739 1.00 95.44 209 PRO A C 1
ATOM 1679 O O . PRO A 1 209 ? -3.116 9.644 3.382 1.00 95.44 209 PRO A O 1
ATOM 1682 N N . LEU A 1 210 ? -3.260 7.396 3.307 1.00 95.12 210 LEU A N 1
ATOM 1683 C CA . LEU A 1 210 ? -2.962 7.153 4.718 1.00 95.12 210 LEU A CA 1
ATOM 1684 C C . LEU A 1 210 ? -1.468 7.084 5.005 1.00 95.12 210 LEU A C 1
ATOM 1686 O O . LEU A 1 210 ? -1.094 7.180 6.167 1.00 95.12 210 LEU A O 1
ATOM 1690 N N . MET A 1 211 ? -0.606 6.900 4.009 1.00 93.19 211 MET A N 1
ATOM 1691 C CA . MET A 1 211 ? 0.822 6.724 4.250 1.00 93.19 211 MET A CA 1
ATOM 1692 C C . MET A 1 211 ? 1.471 8.048 4.680 1.00 93.19 211 MET A C 1
ATOM 1694 O O . MET A 1 211 ? 1.481 9.009 3.915 1.00 93.19 211 MET A O 1
ATOM 1698 N N . LYS A 1 212 ? 2.037 8.071 5.894 1.00 89.81 212 LYS A N 1
ATOM 1699 C CA . LYS A 1 212 ? 2.878 9.164 6.433 1.00 89.81 212 LYS A CA 1
ATOM 1700 C C . LYS A 1 212 ? 4.324 8.731 6.699 1.00 89.81 212 LYS A C 1
ATOM 1702 O O . LYS A 1 212 ? 5.167 9.565 6.985 1.00 89.81 212 LYS A O 1
ATOM 1707 N N . GLY A 1 213 ? 4.604 7.433 6.622 1.00 86.06 213 GLY A N 1
ATOM 1708 C CA . GLY A 1 213 ? 5.926 6.892 6.898 1.00 86.06 213 GLY A CA 1
ATOM 1709 C C . GLY A 1 213 ? 6.115 5.502 6.312 1.00 86.06 213 GLY A C 1
ATOM 1710 O O . GLY A 1 213 ? 5.269 4.989 5.574 1.00 86.06 213 GLY A O 1
ATOM 1711 N N . ASN A 1 214 ? 7.240 4.875 6.667 1.00 84.00 214 ASN A N 1
ATOM 1712 C CA . ASN A 1 214 ? 7.691 3.593 6.118 1.00 84.00 214 ASN A CA 1
ATOM 1713 C C . ASN A 1 214 ? 7.946 3.637 4.601 1.00 84.00 214 ASN A C 1
ATOM 1715 O O . ASN A 1 214 ? 7.727 2.652 3.898 1.00 84.00 214 ASN A O 1
ATOM 1719 N N . ALA A 1 215 ? 8.390 4.774 4.063 1.00 88.00 215 ALA A N 1
ATOM 1720 C CA . ALA A 1 215 ? 8.835 4.823 2.678 1.00 88.00 215 ALA A CA 1
ATOM 1721 C C . ALA A 1 215 ? 9.948 3.784 2.456 1.00 88.00 215 ALA A C 1
ATOM 1723 O O . ALA A 1 215 ? 10.882 3.668 3.252 1.00 88.00 215 ALA A O 1
ATOM 1724 N N . SER A 1 216 ? 9.857 3.003 1.380 1.00 87.50 216 SER A N 1
ATOM 1725 C CA . SER A 1 216 ? 10.876 2.001 1.050 1.00 87.50 216 SER A CA 1
ATOM 1726 C C . SER A 1 216 ? 10.907 1.685 -0.437 1.00 87.50 216 SER A C 1
ATOM 1728 O O . SER A 1 216 ? 9.943 1.920 -1.162 1.00 87.50 216 SER A O 1
ATOM 1730 N N . THR A 1 217 ? 11.992 1.062 -0.876 1.00 87.88 217 THR A N 1
ATOM 1731 C CA . THR A 1 217 ? 12.127 0.525 -2.228 1.00 87.88 217 THR A CA 1
ATOM 1732 C C . THR A 1 217 ? 12.276 -0.995 -2.189 1.00 87.88 217 THR A C 1
ATOM 1734 O O . THR A 1 217 ? 12.823 -1.541 -1.230 1.00 87.88 217 THR A O 1
ATOM 1737 N N . LEU A 1 218 ? 11.769 -1.678 -3.213 1.00 88.75 218 LEU A N 1
ATOM 1738 C CA . LEU A 1 218 ? 11.884 -3.121 -3.394 1.00 88.75 218 LEU A CA 1
ATOM 1739 C C . LEU A 1 218 ? 12.226 -3.435 -4.854 1.00 88.75 218 LEU A C 1
ATOM 1741 O O . LEU A 1 218 ? 11.420 -3.229 -5.760 1.00 88.75 218 LEU A O 1
ATOM 1745 N N . ALA A 1 219 ? 13.440 -3.929 -5.073 1.00 89.38 219 ALA A N 1
ATOM 1746 C CA . ALA A 1 219 ? 13.914 -4.397 -6.362 1.00 89.38 219 ALA A CA 1
ATOM 1747 C C . ALA A 1 219 ? 13.337 -5.784 -6.646 1.00 89.38 219 ALA A C 1
ATOM 1749 O O . ALA A 1 219 ? 13.565 -6.715 -5.877 1.00 89.38 219 ALA A O 1
ATOM 1750 N N . VAL A 1 220 ? 12.648 -5.937 -7.775 1.00 91.25 220 VAL A N 1
ATOM 1751 C CA . VAL A 1 220 ? 12.089 -7.221 -8.205 1.00 91.25 220 VAL A CA 1
ATOM 1752 C C . VAL A 1 220 ? 12.595 -7.533 -9.605 1.00 91.25 220 VAL A C 1
ATOM 1754 O O . VAL A 1 220 ? 12.459 -6.738 -10.535 1.00 91.25 220 VAL A O 1
ATOM 1757 N N . SER A 1 221 ? 13.222 -8.696 -9.760 1.00 90.19 221 SER A N 1
ATOM 1758 C CA . SER A 1 221 ? 13.834 -9.117 -11.022 1.00 90.19 221 SER A CA 1
ATOM 1759 C C . SER A 1 221 ? 13.284 -10.467 -11.472 1.00 90.19 221 SER A C 1
ATOM 1761 O O . SER A 1 221 ? 12.993 -11.332 -10.648 1.00 90.19 221 SER A O 1
ATOM 1763 N N . GLY A 1 222 ? 13.157 -10.653 -12.784 1.00 89.81 222 GLY A N 1
ATOM 1764 C CA . GLY A 1 222 ? 12.709 -11.903 -13.391 1.00 89.81 222 GLY A CA 1
ATOM 1765 C C . GLY A 1 222 ? 12.856 -11.866 -14.909 1.00 89.81 222 GLY A C 1
ATOM 1766 O O . GLY A 1 222 ? 12.572 -10.852 -15.539 1.00 89.81 222 GLY A O 1
ATOM 1767 N N . ARG A 1 223 ? 13.313 -12.969 -15.517 1.00 88.81 223 ARG A N 1
ATOM 1768 C CA . ARG A 1 223 ? 13.431 -13.114 -16.984 1.00 88.81 223 ARG A CA 1
ATOM 1769 C C . ARG A 1 223 ? 14.189 -11.955 -17.673 1.00 88.81 223 ARG A C 1
ATOM 1771 O O . ARG A 1 223 ? 13.775 -11.471 -18.720 1.00 88.81 223 ARG A O 1
ATOM 1778 N N . GLY A 1 224 ? 15.280 -11.485 -17.062 1.00 88.88 224 GLY A N 1
ATOM 1779 C CA . GLY A 1 224 ? 16.104 -10.383 -17.587 1.00 88.88 224 GLY A CA 1
ATOM 1780 C C . GLY A 1 224 ? 15.498 -8.979 -17.442 1.00 88.88 224 GLY A C 1
ATOM 1781 O O . GLY A 1 224 ? 16.140 -8.005 -17.821 1.00 88.88 224 GLY A O 1
ATOM 1782 N N . PHE A 1 225 ? 14.300 -8.856 -16.867 1.00 91.75 225 PHE A N 1
ATOM 1783 C CA . PHE A 1 225 ? 13.650 -7.585 -16.560 1.00 91.75 225 PHE A CA 1
ATOM 1784 C C . PHE A 1 225 ? 13.767 -7.273 -15.067 1.00 91.75 225 PHE A C 1
ATOM 1786 O O . PHE A 1 225 ? 13.578 -8.155 -14.223 1.00 91.75 225 PHE A O 1
ATOM 1793 N N . ARG A 1 226 ? 14.088 -6.021 -14.743 1.00 90.31 226 ARG A N 1
ATOM 1794 C CA . ARG A 1 226 ? 14.234 -5.505 -13.383 1.00 90.31 226 ARG A CA 1
ATOM 1795 C C . ARG A 1 226 ? 13.312 -4.312 -13.220 1.00 90.31 226 ARG A C 1
ATOM 1797 O O . ARG A 1 226 ? 13.414 -3.326 -13.951 1.00 90.31 226 ARG A O 1
ATOM 1804 N N . GLU A 1 227 ? 12.474 -4.368 -12.203 1.00 91.06 227 GLU A N 1
ATOM 1805 C CA . GLU A 1 227 ? 11.670 -3.231 -11.786 1.00 91.06 227 GLU A CA 1
ATOM 1806 C C . GLU A 1 227 ? 11.942 -2.855 -10.338 1.00 91.06 227 GLU A C 1
ATOM 1808 O O . GLU A 1 227 ? 12.406 -3.668 -9.533 1.00 91.06 227 GLU A O 1
ATOM 1813 N N . CYS A 1 228 ? 11.671 -1.595 -10.028 1.00 90.75 228 CYS A N 1
ATOM 1814 C CA . CYS A 1 228 ? 11.739 -1.078 -8.680 1.00 90.75 228 CYS A CA 1
ATOM 1815 C C . CYS A 1 228 ? 10.349 -0.660 -8.217 1.00 90.75 228 CYS A C 1
ATOM 1817 O O . CYS A 1 228 ? 9.729 0.231 -8.799 1.00 90.75 228 CYS A O 1
ATOM 1819 N N . LEU A 1 229 ? 9.879 -1.286 -7.145 1.00 92.25 229 LEU A N 1
ATOM 1820 C CA . LEU A 1 229 ? 8.685 -0.871 -6.430 1.00 92.25 229 LEU A CA 1
ATOM 1821 C C . LEU A 1 229 ? 9.089 0.193 -5.411 1.00 92.25 229 LEU A C 1
ATOM 1823 O O . LEU A 1 229 ? 9.984 -0.033 -4.600 1.00 92.25 229 LEU A O 1
ATOM 1827 N N . ILE A 1 230 ? 8.450 1.353 -5.451 1.00 89.88 230 ILE A N 1
ATOM 1828 C CA . ILE A 1 230 ? 8.726 2.490 -4.577 1.00 89.88 230 ILE A CA 1
ATOM 1829 C C . ILE A 1 230 ? 7.469 2.759 -3.766 1.00 89.88 230 ILE A C 1
ATOM 1831 O O . ILE A 1 230 ? 6.498 3.299 -4.285 1.00 89.88 230 ILE A O 1
ATOM 1835 N N . PHE A 1 231 ? 7.487 2.397 -2.493 1.00 91.38 231 PHE A N 1
ATOM 1836 C CA . PHE A 1 231 ? 6.442 2.776 -1.554 1.00 91.38 231 PHE A CA 1
ATOM 1837 C C . PHE A 1 231 ? 6.770 4.173 -1.044 1.00 91.38 231 PHE A C 1
ATOM 1839 O O . PHE A 1 231 ? 7.793 4.357 -0.378 1.00 91.38 231 PHE A O 1
ATOM 1846 N N . ALA A 1 232 ? 5.937 5.150 -1.386 1.00 89.19 232 ALA A N 1
ATOM 1847 C CA . ALA A 1 232 ? 6.198 6.554 -1.107 1.00 89.19 232 ALA A CA 1
ATOM 1848 C C . ALA A 1 232 ? 4.987 7.240 -0.478 1.00 89.19 232 ALA A C 1
ATOM 1850 O O . ALA A 1 232 ? 3.836 6.969 -0.822 1.00 89.19 232 ALA A O 1
ATOM 1851 N N . GLU A 1 233 ? 5.275 8.180 0.415 1.00 87.38 233 GLU A N 1
ATOM 1852 C CA . GLU A 1 233 ? 4.282 9.130 0.897 1.00 87.38 233 GLU A CA 1
ATOM 1853 C C . GLU A 1 233 ? 3.795 10.007 -0.256 1.00 87.38 233 GLU A C 1
ATOM 1855 O O . GLU A 1 233 ? 4.570 10.423 -1.125 1.00 87.38 233 GLU A O 1
ATOM 1860 N N . SER A 1 234 ? 2.497 10.303 -0.260 1.00 80.25 234 SER A N 1
ATOM 1861 C CA . SER A 1 234 ? 1.937 11.227 -1.236 1.00 80.25 234 SER A CA 1
ATOM 1862 C C . SER A 1 234 ? 2.336 12.662 -0.899 1.00 80.25 234 SER A C 1
ATOM 1864 O O . SER A 1 234 ? 2.161 13.120 0.226 1.00 80.25 234 SER A O 1
ATOM 1866 N N . THR A 1 235 ? 2.793 13.412 -1.900 1.00 71.00 235 TH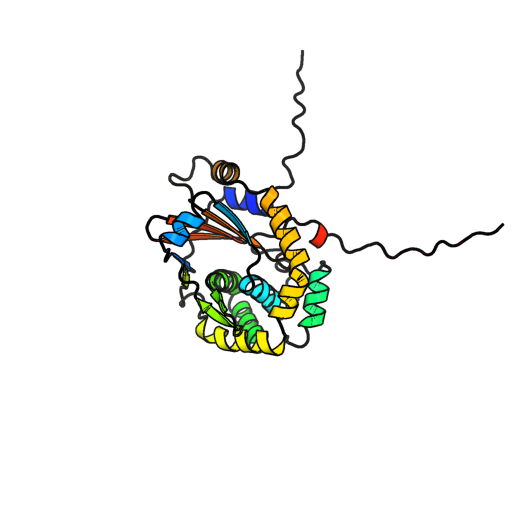R A N 1
ATOM 1867 C CA . THR A 1 235 ? 3.043 14.859 -1.780 1.00 71.00 235 THR A CA 1
ATOM 1868 C C . THR A 1 235 ? 1.785 15.704 -2.028 1.00 71.00 235 THR A C 1
ATOM 1870 O O . THR A 1 235 ? 1.865 16.934 -2.094 1.00 71.00 235 THR A O 1
ATOM 1873 N N . ASN A 1 236 ? 0.613 15.070 -2.181 1.00 74.00 236 ASN A N 1
ATOM 1874 C CA . ASN A 1 236 ? -0.625 15.754 -2.537 1.00 74.00 236 ASN A CA 1
ATOM 1875 C C . ASN A 1 236 ? -1.080 16.693 -1.414 1.00 74.00 236 ASN A C 1
ATOM 1877 O O . ASN A 1 236 ? -1.448 16.265 -0.321 1.00 74.00 236 ASN A O 1
ATOM 1881 N N . LYS A 1 237 ? -1.140 17.988 -1.726 1.00 62.78 237 LYS A N 1
ATOM 1882 C CA . LYS A 1 237 ? -1.517 19.049 -0.782 1.00 62.78 237 LYS A CA 1
ATOM 1883 C C . LYS A 1 237 ? -2.913 18.866 -0.181 1.00 62.78 237 LYS A C 1
ATOM 1885 O O . LYS A 1 237 ? -3.127 19.249 0.964 1.00 62.78 237 LYS A O 1
ATOM 1890 N N . ALA A 1 238 ? -3.855 18.260 -0.904 1.00 61.16 238 ALA A N 1
ATOM 1891 C CA . ALA A 1 238 ? -5.209 18.009 -0.404 1.00 61.16 238 ALA A CA 1
ATOM 1892 C C . ALA A 1 238 ? -5.244 17.045 0.795 1.00 61.16 238 ALA A C 1
ATOM 1894 O O . ALA A 1 238 ? -6.241 17.014 1.508 1.00 61.16 238 ALA A O 1
ATOM 1895 N N . LEU A 1 239 ? -4.166 16.291 1.042 1.00 65.31 239 LEU A N 1
ATOM 1896 C CA . LEU A 1 239 ? -4.025 15.442 2.228 1.00 65.31 239 LEU A CA 1
ATOM 1897 C C . LEU A 1 239 ? -3.533 16.197 3.468 1.00 65.31 239 LEU A C 1
ATOM 1899 O O . LEU A 1 239 ? -3.647 15.668 4.571 1.00 65.31 239 LEU A O 1
ATOM 1903 N N . PHE A 1 240 ? -3.005 17.410 3.291 1.00 56.56 240 PHE A N 1
ATOM 1904 C CA . PHE A 1 240 ? -2.366 18.202 4.348 1.00 56.56 240 PHE A CA 1
ATOM 1905 C C . PHE A 1 240 ? -3.151 19.465 4.719 1.00 56.56 240 PHE A C 1
ATOM 1907 O O . PHE A 1 240 ? -2.906 20.056 5.767 1.00 56.56 240 PHE A O 1
ATOM 1914 N N . TYR A 1 241 ? -4.122 19.875 3.899 1.00 48.50 241 TYR A N 1
ATOM 1915 C CA . TYR A 1 241 ? -5.039 20.959 4.242 1.00 48.50 241 TYR A CA 1
ATOM 1916 C C . TYR A 1 241 ? -6.368 20.377 4.716 1.00 48.50 241 TYR A C 1
ATOM 1918 O O . TYR A 1 241 ? -7.185 19.922 3.916 1.00 48.50 241 TYR A O 1
ATOM 1926 N N . SER A 1 242 ? -6.603 20.418 6.031 1.00 41.72 242 SER A N 1
ATOM 1927 C CA . SER A 1 242 ? -7.972 20.330 6.538 1.00 41.72 242 SER A CA 1
ATOM 1928 C C . SER A 1 242 ? -8.754 21.532 6.000 1.00 41.72 242 SER A C 1
ATOM 1930 O O . SER A 1 242 ? -8.224 22.637 5.894 1.00 41.72 242 SER A O 1
ATOM 1932 N N . SER A 1 243 ? -9.992 21.314 5.573 1.00 37.97 243 SER A N 1
ATOM 1933 C CA . SER A 1 243 ? -10.859 22.359 5.039 1.00 37.97 243 SER A CA 1
ATOM 1934 C C . SER A 1 243 ? -11.202 23.388 6.122 1.00 37.97 243 SER A C 1
ATOM 1936 O O . SER A 1 243 ? -12.255 23.309 6.752 1.00 37.97 243 SER A O 1
ATOM 1938 N N . THR A 1 244 ? -10.345 24.388 6.322 1.00 37.91 244 THR A N 1
ATOM 1939 C CA . THR A 1 244 ? -10.691 25.630 7.023 1.00 37.91 244 THR A CA 1
ATOM 1940 C C . THR A 1 244 ? -11.417 26.553 6.047 1.00 37.91 244 THR A C 1
ATOM 1942 O O . THR A 1 244 ? -10.888 27.557 5.592 1.00 37.91 244 THR A O 1
ATOM 1945 N N . THR A 1 245 ? -12.643 26.190 5.680 1.00 38.84 245 THR A N 1
ATOM 1946 C CA . THR A 1 245 ? -13.639 27.144 5.168 1.00 38.84 245 THR A CA 1
ATOM 1947 C C . THR A 1 245 ? -14.997 26.789 5.765 1.00 38.84 245 THR A C 1
ATOM 1949 O O . THR A 1 245 ? -15.938 26.408 5.080 1.00 38.84 245 THR A O 1
ATOM 1952 N N . ALA A 1 246 ? -15.097 26.914 7.090 1.00 35.31 246 ALA A N 1
ATOM 1953 C CA . ALA A 1 246 ? -16.383 27.234 7.688 1.00 35.31 246 ALA A CA 1
ATOM 1954 C C . ALA A 1 246 ? -16.712 28.668 7.255 1.00 35.31 246 ALA A C 1
ATOM 1956 O O . ALA A 1 246 ? -15.985 29.606 7.580 1.00 35.31 246 ALA A O 1
ATOM 1957 N N . SER A 1 247 ? -17.762 28.816 6.456 1.00 39.59 247 SER A N 1
ATOM 1958 C CA . SER A 1 247 ? -18.361 30.096 6.104 1.00 39.59 247 SER A CA 1
ATOM 1959 C C . SER A 1 247 ? -18.692 30.879 7.374 1.00 39.59 247 SER A C 1
ATOM 1961 O O . SER A 1 247 ? -19.596 30.501 8.120 1.00 39.59 247 SER A O 1
ATOM 1963 N N . THR A 1 248 ? -17.985 31.977 7.620 1.00 32.22 248 THR A N 1
ATOM 1964 C CA . THR A 1 248 ? -18.431 33.001 8.563 1.00 32.22 248 THR A CA 1
ATOM 1965 C C . THR A 1 248 ? -19.731 33.612 8.026 1.00 32.22 248 THR A C 1
ATOM 1967 O O . THR A 1 248 ? -19.757 34.042 6.868 1.00 32.22 248 THR A O 1
ATOM 1970 N N . PRO A 1 249 ? -20.820 33.675 8.813 1.00 37.34 249 PRO A N 1
ATOM 1971 C CA . PRO A 1 249 ? -21.978 34.463 8.428 1.00 37.34 249 PRO A CA 1
ATOM 1972 C C . PRO A 1 249 ? -21.559 35.933 8.367 1.00 37.34 249 PRO A C 1
ATOM 1974 O O . PRO A 1 249 ? -20.926 36.445 9.292 1.00 37.34 249 PRO A O 1
ATOM 1977 N N . LYS A 1 250 ? -21.912 36.619 7.276 1.00 34.31 250 LYS A N 1
ATOM 1978 C CA . LYS A 1 250 ? -21.855 38.081 7.220 1.00 34.31 250 LYS A CA 1
ATOM 1979 C C . LYS A 1 250 ? -22.787 38.623 8.301 1.00 34.31 250 LYS A C 1
ATOM 1981 O O . LYS A 1 250 ? -24.003 38.549 8.155 1.00 34.31 250 LYS A O 1
ATOM 1986 N N . VAL A 1 251 ? -22.216 39.170 9.368 1.00 36.38 251 VAL A N 1
ATOM 1987 C CA . VAL A 1 251 ? -22.941 40.073 10.260 1.00 36.38 251 VAL A CA 1
ATOM 1988 C C . VAL A 1 251 ? -23.107 41.377 9.487 1.00 36.38 251 VAL A C 1
ATOM 1990 O O . VAL A 1 251 ? -22.128 42.061 9.191 1.00 36.38 251 VAL A O 1
ATOM 1993 N N . ALA A 1 252 ? -24.340 41.663 9.078 1.00 38.47 252 ALA A N 1
ATOM 1994 C CA . ALA A 1 252 ? -24.722 42.978 8.597 1.00 38.47 252 ALA A CA 1
ATOM 1995 C C . ALA A 1 252 ? -24.717 43.928 9.799 1.00 38.47 252 ALA A C 1
ATOM 1997 O O . ALA A 1 252 ? -25.482 43.727 10.739 1.00 38.47 252 ALA A O 1
ATOM 1998 N N . TYR A 1 253 ? -23.851 44.936 9.771 1.00 34.66 253 TYR A N 1
ATOM 1999 C CA . TYR A 1 253 ? -24.072 46.136 10.564 1.00 34.66 253 TYR A CA 1
ATOM 2000 C C . TYR A 1 253 ? -24.944 47.062 9.721 1.00 34.66 253 TYR A C 1
ATOM 2002 O O . TYR A 1 253 ? -24.498 47.578 8.698 1.00 34.66 253 TYR A O 1
ATOM 2010 N N . ASN A 1 254 ? -26.204 47.184 10.130 1.00 42.78 254 ASN A N 1
ATOM 2011 C CA . ASN A 1 254 ? -26.964 48.398 9.893 1.00 42.78 254 ASN A CA 1
ATOM 2012 C C . ASN A 1 254 ? -26.494 49.399 10.948 1.00 42.78 254 ASN A C 1
ATOM 2014 O O . ASN A 1 254 ? -26.548 49.065 12.131 1.00 42.78 254 ASN A O 1
ATOM 2018 N N . ASP A 1 255 ? -25.968 50.530 10.492 1.00 43.12 255 ASP A N 1
ATOM 2019 C CA . ASP A 1 255 ? -26.314 51.889 10.930 1.00 43.12 255 ASP A CA 1
ATOM 2020 C C . ASP A 1 255 ? -25.696 52.889 9.937 1.00 43.12 255 ASP A C 1
ATOM 2022 O O . ASP A 1 255 ? -24.476 52.783 9.662 1.00 43.12 255 ASP A O 1
#

Radius of gyration: 20.6 Å; chains: 1; bounding box: 58×70×42 Å

Foldseek 3Di:
DDDDPPDDPPPPQLCWQLVQLQVDFDADQFKAFDDDPVRCVVFFQDEFEAAALLLQVLLLLLCLAPNSVPDPQFWLCPFPVVVVSCVQCNVCSVAPLSVVVNVQCVVPVCLSVSSSVNSVQWHADPLRFTDGDSGMDGDCVSPVCVSNRVSNSVSCVVRVSVVVVVVCVVVRVLLRVVSVVSDGSVSSVVSHPPPDPDDARGEYEHEYLTGRDPWHWHWYDDPNHIYIYTDTYGSDCNSVDDPPDPDDPPDDDDD

Secondary structure (DSSP, 8-state):
--------S-TTS-HHHHHHHHS-----TTEEE---HHHHHHHTTEEEEE--HHHHHHHHHHHHSHHHHH-SSSB-TTSHHHHHHHHHHGGGTTSHHHHHHHHHHHH-TTHHHHHHHHHHTEEE-TTS-EEE-TTEEE-TTT--GGGTHHHHHHHHHHHTHHHHHHHTHHHHHHHHHHHHTT--HHHHHHHHGGG-SS--SEEEEE--TTB-S--EEEEEEETTEEEEEEE-----GGGT---------------

Sequence (255 aa):
MKLFYKAPLVCAMLLGAAVMLSTGCKSYNDLAGHYSSKHIKANTNQVTAQIPETGELGYILLSLTETGSNDTTLINKESAYYKDVMKQFAAFKNHKAVKLLNSDLLANGNNFSHFRNGLYAYKFNKHNNMVLKTEYRVDLNRVDFRRYVGAIEDFIEKTNFRSFYAEHNNLYTKIIKEQGQQLNMNAAWATMGKQYTQPFQSYQVILSPLMKGNASTLAVSGRGFRECLIFAESTNKALFYSSTTASTPKVAYND

pLDDT: mean 81.82, std 20.84, range [26.61, 98.69]